Protein AF-A0A8C6G8U9-F1 (afdb_monomer)

Secondary structure (DSSP, 8-state):
--------------------------------EEEEEEEEETTTTEEEEEEEETTT--EEEEEEE--S--TTS-HHHHHHHHHH-TTTHHHHSSS-HHHHHHHHHHHHHHHHT--HHHHHHHHHHHH---TTS-GGGS-HHHHHHHHHHHHHHHHHH---TTSTT--SS------TTS-----GGGG------

Structure (mmCIF, N/CA/C/O backbone):
data_AF-A0A8C6G8U9-F1
#
_entry.id   AF-A0A8C6G8U9-F1
#
loop_
_atom_site.group_PDB
_atom_site.id
_atom_site.type_symbol
_atom_site.label_atom_id
_atom_site.label_alt_id
_atom_site.label_comp_id
_atom_site.label_asym_id
_atom_site.label_entity_id
_atom_site.label_seq_id
_atom_site.pdbx_PDB_ins_code
_atom_site.Cartn_x
_atom_site.Cartn_y
_atom_site.Cartn_z
_atom_site.occupancy
_atom_site.B_iso_or_equiv
_atom_site.auth_seq_id
_atom_site.auth_comp_id
_atom_site.auth_asym_id
_atom_site.auth_atom_id
_atom_site.pdbx_PDB_model_num
ATOM 1 N N . MET A 1 1 ? -10.355 -59.516 65.080 1.00 38.22 1 MET A N 1
ATOM 2 C CA . MET A 1 1 ? -8.953 -59.373 64.657 1.00 38.22 1 MET A CA 1
ATOM 3 C C . MET A 1 1 ? -8.896 -59.672 63.177 1.00 38.22 1 MET A C 1
ATOM 5 O O . MET A 1 1 ? 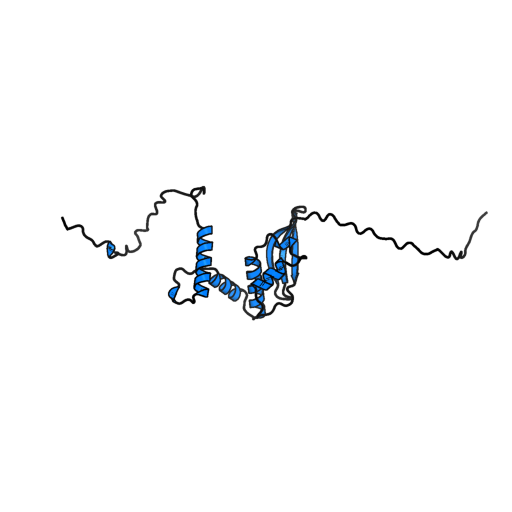-9.203 -60.784 62.788 1.00 38.22 1 MET A O 1
ATOM 9 N N . GLU A 1 2 ? -8.676 -58.599 62.426 1.00 41.03 2 GLU A N 1
ATOM 10 C CA . GLU A 1 2 ? -7.820 -58.470 61.245 1.00 41.03 2 GLU A CA 1
ATOM 11 C C . GLU A 1 2 ? -7.855 -59.460 60.064 1.00 41.03 2 GLU A C 1
ATOM 13 O O . GLU A 1 2 ? -7.909 -60.675 60.199 1.00 41.03 2 GLU A O 1
ATOM 18 N N . THR A 1 3 ? -7.603 -58.832 58.908 1.00 40.06 3 THR A N 1
ATOM 19 C CA . THR A 1 3 ? -6.908 -59.311 57.699 1.00 40.06 3 THR A CA 1
ATOM 20 C C . THR A 1 3 ? 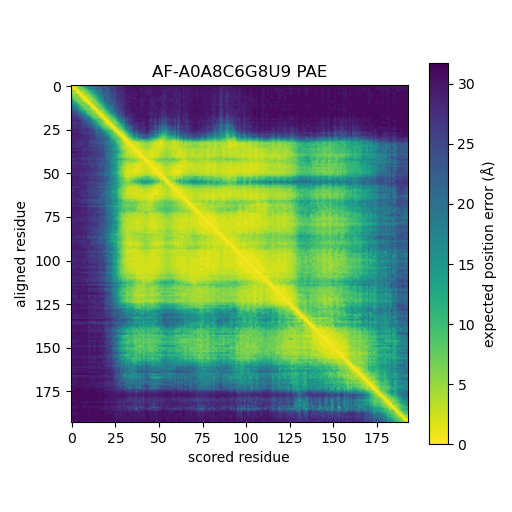-7.744 -59.766 56.490 1.00 40.06 3 THR A C 1
ATOM 22 O O . THR A 1 3 ? -8.294 -60.856 56.405 1.00 40.06 3 THR A O 1
ATOM 25 N N . THR A 1 4 ? -7.776 -58.850 55.515 1.00 43.94 4 THR A N 1
ATOM 26 C CA . THR A 1 4 ? -7.792 -59.029 54.046 1.00 43.94 4 THR A CA 1
ATOM 27 C C . THR A 1 4 ? -6.557 -59.859 53.582 1.00 43.94 4 THR A C 1
ATOM 29 O O . THR A 1 4 ? -5.699 -60.085 54.436 1.00 43.94 4 THR A O 1
ATOM 32 N N . PRO A 1 5 ? -6.354 -60.270 52.292 1.00 51.47 5 PRO A N 1
ATOM 33 C CA . PRO A 1 5 ? -6.846 -59.620 51.064 1.00 51.47 5 PRO A CA 1
ATOM 34 C C . PRO A 1 5 ? -7.115 -60.478 49.790 1.00 51.47 5 PRO A C 1
ATOM 36 O O . PRO A 1 5 ? -6.779 -61.648 49.676 1.00 51.47 5 PRO A O 1
ATOM 39 N N . SER A 1 6 ? -7.668 -59.772 48.789 1.00 39.97 6 SER A N 1
ATOM 40 C CA . SER A 1 6 ? -7.362 -59.825 47.341 1.00 39.97 6 SER A CA 1
ATOM 41 C C . SER A 1 6 ? -7.656 -61.092 46.509 1.00 39.97 6 SER A C 1
ATOM 43 O O . SER A 1 6 ? -6.971 -62.096 46.638 1.00 39.97 6 SER A O 1
ATOM 45 N N . LEU A 1 7 ? -8.541 -60.981 45.503 1.00 42.94 7 LEU A N 1
ATOM 46 C CA . LEU A 1 7 ? -8.183 -60.742 44.085 1.00 42.94 7 LEU A CA 1
ATOM 47 C C . LEU A 1 7 ? -9.384 -60.974 43.133 1.00 42.94 7 LEU A C 1
ATOM 49 O O . LEU A 1 7 ? -10.035 -62.010 43.162 1.00 42.94 7 LEU A O 1
ATOM 53 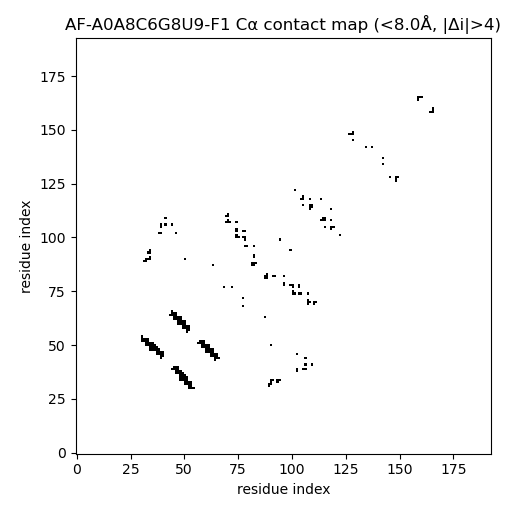N N . LEU A 1 8 ? -9.569 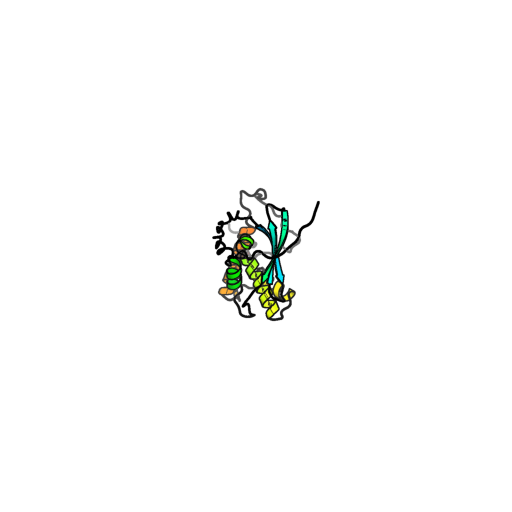-60.011 42.220 1.00 41.34 8 LEU A N 1
ATOM 54 C CA . LEU A 1 8 ? -10.133 -60.135 40.863 1.00 41.34 8 LEU A CA 1
ATOM 55 C C . LEU A 1 8 ? -11.628 -60.471 40.688 1.00 41.34 8 LEU A C 1
ATOM 57 O O . LEU A 1 8 ? -12.007 -61.539 40.214 1.00 41.34 8 LEU A O 1
ATOM 61 N N . PHE A 1 9 ? -12.473 -59.453 40.875 1.00 37.81 9 PHE A N 1
ATOM 62 C CA . PHE A 1 9 ? -13.770 -59.363 40.196 1.00 37.81 9 PHE A CA 1
ATOM 63 C C . PHE A 1 9 ? -13.573 -58.928 38.734 1.00 37.81 9 PHE A C 1
ATOM 65 O O . PHE A 1 9 ? -13.168 -57.800 38.453 1.00 37.81 9 PHE A O 1
ATOM 72 N N . ARG A 1 10 ? -13.888 -59.818 37.786 1.00 42.62 10 ARG A N 1
ATOM 73 C CA . ARG A 1 10 ? -14.118 -59.456 36.381 1.00 42.62 10 ARG A CA 1
ATOM 74 C C . ARG A 1 10 ? -15.499 -58.811 36.257 1.00 42.62 10 ARG A C 1
ATOM 76 O O . ARG A 1 10 ? -16.488 -59.503 36.040 1.00 42.62 10 ARG A O 1
ATOM 83 N N . CYS A 1 11 ? -15.564 -57.490 36.373 1.00 36.91 11 CYS A N 1
ATOM 84 C CA . CYS A 1 11 ? -16.737 -56.727 35.954 1.00 36.91 11 CYS A CA 1
ATOM 85 C C . CYS A 1 11 ? -16.635 -56.445 34.451 1.00 36.91 11 CYS A C 1
ATOM 87 O O . CYS A 1 11 ? -15.872 -55.582 34.021 1.00 36.91 11 CYS A O 1
ATOM 89 N N . ALA A 1 12 ? -17.406 -57.181 33.651 1.00 46.25 12 ALA A N 1
ATOM 90 C CA . ALA A 1 12 ? -17.754 -56.761 32.301 1.00 46.25 12 ALA A CA 1
ATOM 91 C C . ALA A 1 12 ? -18.699 -55.554 32.422 1.00 46.25 12 ALA A C 1
ATOM 93 O O . ALA A 1 12 ? -19.879 -55.704 32.731 1.00 46.25 12 ALA A O 1
ATOM 94 N N . LEU A 1 13 ? -18.147 -54.352 32.260 1.00 44.56 13 LEU A N 1
ATOM 95 C CA . LEU A 1 13 ? -18.921 -53.119 32.174 1.00 44.56 13 LEU A CA 1
ATOM 96 C C . LEU A 1 13 ? -19.583 -53.017 30.790 1.00 44.56 13 LEU A C 1
ATOM 98 O O . LEU A 1 13 ? -18.925 -53.289 29.781 1.00 44.56 13 LEU A O 1
ATOM 102 N N . PRO A 1 14 ? -20.860 -52.611 30.723 1.00 44.62 14 PRO A N 1
ATOM 103 C CA . PRO A 1 14 ? -21.534 -52.334 29.471 1.00 44.62 14 PRO A CA 1
ATOM 104 C C . PRO A 1 14 ? -21.002 -51.046 28.832 1.00 44.62 14 PRO A C 1
ATOM 106 O O . PRO A 1 14 ? -20.629 -50.085 29.503 1.00 44.62 14 PRO A O 1
ATOM 109 N N . VAL A 1 15 ? -20.989 -51.096 27.503 1.00 44.50 15 VAL A N 1
ATOM 110 C CA . VAL A 1 15 ? -20.757 -50.045 26.509 1.00 44.50 15 VAL A CA 1
ATOM 111 C C . VAL A 1 15 ? -21.045 -48.634 27.037 1.00 44.50 15 VAL A C 1
ATOM 113 O O . VAL A 1 15 ? -22.184 -48.253 27.298 1.00 44.50 15 VAL A O 1
ATOM 116 N N . LEU A 1 16 ? -19.962 -47.869 27.171 1.00 42.62 16 LEU A N 1
ATOM 117 C CA . LEU A 1 16 ? -19.944 -46.456 27.523 1.00 42.62 16 LEU A CA 1
ATOM 118 C C . LEU A 1 16 ? -20.623 -45.618 26.434 1.00 42.62 16 LEU A C 1
ATOM 120 O O . LEU A 1 16 ? -20.366 -45.785 25.241 1.00 42.62 16 LEU A O 1
ATOM 124 N N . LEU A 1 17 ? -21.452 -44.690 26.909 1.00 41.22 17 LEU A N 1
ATOM 125 C CA . LEU A 1 17 ? -22.050 -43.577 26.190 1.00 41.22 17 LEU A CA 1
ATOM 126 C C . LEU A 1 17 ? -21.087 -42.975 25.155 1.00 41.22 17 LEU A C 1
ATOM 128 O O . LEU A 1 17 ? -20.051 -42.412 25.511 1.00 41.22 17 LEU A O 1
ATOM 132 N N . GLN A 1 18 ? -21.491 -42.971 23.884 1.00 44.03 18 GLN A N 1
ATOM 133 C CA . GLN A 1 18 ? -21.034 -41.938 22.961 1.00 44.03 18 GLN A CA 1
ATOM 134 C C . GLN A 1 18 ? -21.694 -40.627 23.387 1.00 44.03 18 GLN A C 1
ATOM 136 O O . GLN A 1 18 ? -22.834 -40.328 23.035 1.00 44.03 18 GLN A O 1
ATOM 141 N N . GLY A 1 19 ? -20.969 -39.878 24.217 1.00 42.16 19 GLY A N 1
ATOM 142 C CA . GLY A 1 19 ? -21.279 -38.498 24.536 1.00 42.16 19 GLY A CA 1
ATOM 143 C C . GLY A 1 19 ? -21.313 -37.678 23.253 1.00 42.16 19 GLY A C 1
ATOM 144 O O . GLY A 1 19 ? -20.278 -37.390 22.655 1.00 42.16 19 GLY A O 1
ATOM 145 N N . PHE A 1 20 ? -22.518 -37.291 22.847 1.00 43.75 20 PHE A N 1
ATOM 146 C CA . PHE A 1 20 ? -22.733 -36.114 22.023 1.00 43.75 20 PHE A CA 1
ATOM 147 C C . PHE A 1 20 ? -22.175 -34.922 22.813 1.00 43.75 20 PHE A C 1
ATOM 149 O O . PHE A 1 20 ? -22.807 -34.437 23.750 1.00 43.75 20 PHE A O 1
ATOM 156 N N . LEU A 1 21 ? -20.952 -34.497 22.492 1.00 36.72 21 LEU A N 1
ATOM 157 C CA . LEU A 1 21 ? -20.433 -33.215 22.953 1.00 36.72 21 LEU A CA 1
ATOM 158 C C . LEU A 1 21 ? -21.310 -32.127 22.317 1.00 36.72 21 LEU A C 1
ATOM 160 O O . LEU A 1 21 ? -21.368 -32.060 21.085 1.00 36.72 21 LEU A O 1
ATOM 164 N N . PRO A 1 22 ? -22.013 -31.294 23.102 1.00 42.62 22 PRO A N 1
ATOM 165 C CA . PRO A 1 22 ? -22.731 -30.165 22.541 1.00 42.62 22 PRO A CA 1
ATOM 166 C C . PRO A 1 22 ? -21.708 -29.221 21.905 1.00 42.62 22 PRO A C 1
ATOM 168 O O . PRO A 1 22 ? -20.838 -28.667 22.577 1.00 42.62 22 PRO A O 1
ATOM 171 N N . VAL A 1 23 ? -21.805 -29.069 20.585 1.00 47.38 23 VAL A N 1
ATOM 172 C CA . VAL A 1 23 ? -21.146 -28.002 19.835 1.00 47.38 23 VAL A CA 1
ATOM 173 C C . VAL A 1 23 ? -21.793 -26.705 20.301 1.00 47.38 23 VAL A C 1
ATOM 175 O O . VAL A 1 23 ? -22.845 -26.313 19.803 1.00 47.38 23 VAL A O 1
ATOM 178 N N . TYR A 1 24 ? -21.211 -26.075 21.317 1.00 53.44 24 TYR A N 1
ATOM 179 C CA . TYR A 1 24 ? -21.575 -24.717 21.684 1.00 53.44 24 TYR A CA 1
ATOM 180 C C . TYR A 1 24 ? -21.190 -23.811 20.508 1.00 53.44 24 TYR A C 1
ATOM 182 O O . TYR A 1 24 ? -20.012 -23.772 20.143 1.00 53.44 24 TYR A O 1
ATOM 190 N N . PRO A 1 25 ? -22.139 -23.097 19.879 1.00 48.28 25 PRO A N 1
ATOM 191 C CA . PRO A 1 25 ? -21.780 -22.000 19.007 1.00 48.28 25 PRO A CA 1
ATOM 192 C C . PRO A 1 25 ? -21.217 -20.927 19.932 1.00 48.28 25 PRO A C 1
ATOM 194 O O . PRO A 1 25 ? -21.959 -20.259 20.650 1.00 48.28 25 PRO A O 1
ATOM 197 N N . GLU A 1 26 ? -19.890 -20.838 19.993 1.00 50.06 26 GLU A N 1
ATOM 198 C CA . GLU A 1 26 ? -19.216 -19.769 20.710 1.00 50.06 26 GLU A CA 1
ATOM 199 C C . GLU A 1 26 ? -19.820 -18.448 20.234 1.00 50.06 26 GLU A C 1
ATOM 201 O O . GLU A 1 26 ? -19.748 -18.099 19.051 1.00 50.06 26 GLU A O 1
ATOM 206 N N . LEU A 1 27 ? -20.459 -17.728 21.158 1.00 45.41 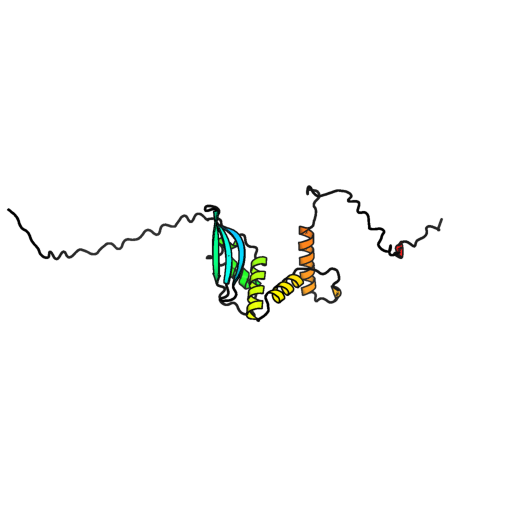27 LEU A N 1
ATOM 207 C CA . LEU A 1 27 ? -20.741 -16.311 21.008 1.00 45.41 27 LEU A CA 1
ATOM 208 C C . LEU A 1 27 ? -19.379 -15.625 20.935 1.00 45.41 27 LEU A C 1
ATOM 210 O O . LEU A 1 27 ? -18.827 -15.168 21.931 1.00 45.41 27 LEU A O 1
ATOM 214 N N . HIS A 1 28 ? -18.800 -15.651 19.739 1.00 53.28 28 HIS A N 1
ATOM 215 C CA . HIS A 1 28 ? -17.547 -15.012 19.417 1.00 53.28 28 HIS A CA 1
ATOM 216 C C . HIS A 1 28 ? -17.840 -13.519 19.400 1.00 53.28 28 HIS A C 1
ATOM 218 O O . HIS A 1 28 ? -18.146 -12.929 18.361 1.00 53.28 28 HIS A O 1
ATOM 224 N N . GLU A 1 29 ? -17.783 -12.913 20.581 1.00 55.84 29 GLU A N 1
ATOM 225 C CA . GLU A 1 29 ? -17.642 -11.478 20.733 1.00 55.84 29 GLU A CA 1
ATOM 226 C C . GLU A 1 29 ? -16.570 -11.050 19.726 1.00 55.84 29 GLU A C 1
ATOM 228 O O . GLU A 1 29 ? -15.452 -11.581 19.707 1.00 55.84 29 GLU A O 1
ATOM 233 N N . LYS A 1 30 ? -16.949 -10.213 18.755 1.00 60.62 30 LYS A N 1
ATOM 234 C CA . LYS A 1 30 ? -16.014 -9.727 17.741 1.00 60.62 30 LYS A CA 1
ATOM 235 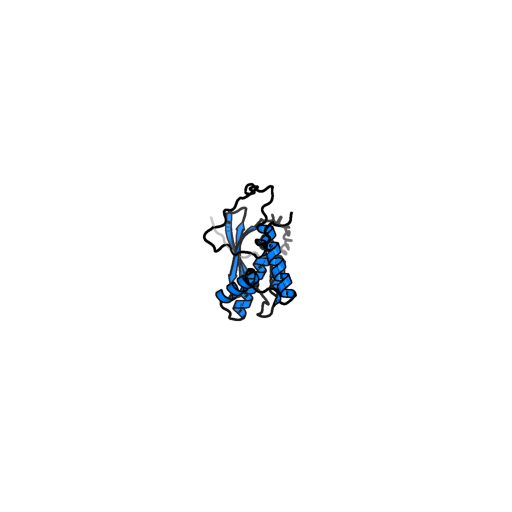C C . LYS A 1 30 ? -15.030 -8.815 18.458 1.00 60.62 30 LYS A C 1
ATOM 237 O O . LYS A 1 30 ? -15.243 -7.610 18.529 1.00 60.62 30 LYS A O 1
ATOM 242 N N . MET A 1 31 ? -13.970 -9.401 19.012 1.00 69.19 31 MET A N 1
ATOM 243 C CA . MET A 1 31 ? -12.855 -8.645 19.555 1.00 69.19 31 MET A CA 1
ATOM 244 C C . MET A 1 31 ? -12.325 -7.748 18.448 1.00 69.19 31 MET A C 1
ATOM 246 O O . MET A 1 31 ? -11.934 -8.213 17.373 1.00 69.19 31 MET A O 1
ATOM 250 N N . LYS A 1 32 ? -12.384 -6.449 18.707 1.00 82.88 32 LYS A N 1
ATOM 251 C CA . LYS A 1 32 ? -11.970 -5.427 17.767 1.00 82.88 32 LYS A CA 1
ATOM 252 C C . LYS A 1 32 ? -10.466 -5.231 17.914 1.00 82.88 32 LYS A C 1
ATOM 254 O O . LYS A 1 32 ? -9.952 -4.965 18.998 1.00 82.88 32 LYS A O 1
ATOM 259 N N . TYR A 1 33 ? -9.755 -5.427 16.811 1.00 88.25 33 TYR A N 1
ATOM 260 C CA . TYR A 1 33 ? -8.300 -5.337 16.764 1.00 88.25 33 TYR A CA 1
ATOM 261 C C . TYR A 1 33 ? -7.887 -4.030 16.105 1.00 88.25 33 TYR A C 1
ATOM 263 O O . TYR A 1 33 ? -8.345 -3.732 15.004 1.00 88.25 33 TYR A O 1
ATOM 271 N N . ILE A 1 34 ? -6.995 -3.281 16.751 1.00 90.69 34 ILE A N 1
ATOM 272 C CA . ILE A 1 34 ? -6.436 -2.043 16.206 1.00 90.69 34 ILE A CA 1
ATOM 273 C C . ILE A 1 34 ? -5.076 -2.342 15.585 1.00 90.69 34 ILE A C 1
ATOM 275 O O . ILE A 1 34 ? -4.143 -2.762 16.272 1.00 90.69 34 ILE A O 1
ATOM 279 N N . ALA A 1 35 ? -4.946 -2.119 14.279 1.00 91.88 35 ALA A N 1
ATOM 280 C CA . ALA A 1 35 ? -3.681 -2.294 13.574 1.00 91.88 35 ALA A CA 1
ATOM 281 C C . ALA A 1 35 ? -2.738 -1.119 13.882 1.00 91.88 35 ALA A C 1
ATOM 283 O O . ALA A 1 35 ? -3.082 0.034 13.639 1.00 91.88 35 ALA A O 1
ATOM 284 N N . LYS A 1 36 ? -1.534 -1.399 14.399 1.00 92.25 36 LYS A N 1
ATOM 285 C CA . LYS A 1 36 ? -0.530 -0.364 14.711 1.00 92.25 36 LYS A CA 1
ATOM 286 C C . LYS A 1 36 ? 0.541 -0.272 13.637 1.00 92.25 36 LYS A C 1
ATOM 288 O O . LYS A 1 36 ? 0.833 0.809 13.140 1.00 92.25 36 LYS A O 1
ATOM 293 N N . LYS A 1 37 ? 1.168 -1.404 13.306 1.00 93.25 37 LYS A N 1
ATOM 294 C CA . LYS A 1 37 ? 2.280 -1.457 12.346 1.00 93.25 37 LYS A CA 1
ATOM 295 C C . LYS A 1 37 ? 2.123 -2.652 11.421 1.00 93.25 37 LYS A C 1
ATOM 297 O O . LYS A 1 37 ? 1.743 -3.733 11.862 1.00 93.25 37 LYS A O 1
ATOM 302 N N . CYS A 1 38 ? 2.479 -2.459 10.157 1.00 93.75 38 CYS A N 1
ATOM 303 C CA . CYS A 1 38 ? 2.549 -3.518 9.158 1.00 93.75 38 CYS A CA 1
ATOM 304 C C . CYS A 1 38 ? 3.966 -3.591 8.592 1.00 93.75 38 CYS A C 1
ATOM 306 O O . CYS A 1 38 ? 4.625 -2.565 8.431 1.00 93.75 38 CYS A O 1
ATOM 308 N N . GLY A 1 39 ? 4.422 -4.794 8.268 1.00 93.81 39 GLY A N 1
ATOM 309 C CA . GLY A 1 39 ? 5.727 -5.023 7.665 1.00 93.81 39 GLY A CA 1
ATOM 310 C C . GLY A 1 39 ? 5.779 -6.338 6.905 1.00 93.81 39 GLY A C 1
ATOM 311 O O . GLY A 1 39 ? 4.794 -7.075 6.831 1.00 93.81 39 GLY A O 1
ATOM 312 N N . VAL A 1 40 ? 6.945 -6.640 6.346 1.00 94.19 40 VAL A N 1
ATOM 313 C CA . VAL A 1 40 ? 7.200 -7.869 5.590 1.00 94.19 40 VAL A CA 1
ATOM 314 C C . VAL A 1 40 ? 8.465 -8.550 6.074 1.00 94.19 40 VAL A C 1
ATOM 316 O O . VAL A 1 40 ? 9.430 -7.906 6.478 1.00 94.19 40 VAL A O 1
ATOM 319 N N . ARG A 1 41 ? 8.447 -9.876 6.020 1.00 92.81 41 ARG A N 1
ATOM 320 C CA . ARG A 1 41 ? 9.604 -10.748 6.170 1.00 92.81 41 ARG A CA 1
ATOM 321 C C . ARG A 1 41 ? 9.862 -11.416 4.832 1.00 92.81 41 ARG A C 1
ATOM 323 O O . ARG A 1 41 ? 8.930 -11.957 4.247 1.00 92.81 41 ARG A O 1
ATOM 330 N N . PHE A 1 42 ? 11.112 -11.412 4.383 1.00 90.00 42 PHE A N 1
ATOM 331 C CA . PHE A 1 42 ? 11.482 -11.956 3.076 1.00 90.00 42 PHE A CA 1
ATOM 332 C C . PHE A 1 42 ? 11.699 -13.474 3.094 1.00 90.00 42 PHE A C 1
ATOM 334 O O . PHE A 1 42 ? 11.357 -14.150 2.129 1.00 90.00 42 PHE A O 1
ATOM 341 N N . GLN A 1 43 ? 12.198 -14.036 4.203 1.00 88.44 43 GLN A N 1
ATOM 342 C CA . GLN A 1 43 ? 12.586 -15.447 4.256 1.00 88.44 43 GLN A CA 1
ATOM 343 C C . GLN A 1 43 ? 12.077 -16.166 5.519 1.00 88.44 43 GLN A C 1
ATOM 345 O O . GLN A 1 43 ? 12.508 -15.859 6.632 1.00 88.44 43 GLN A O 1
ATOM 350 N N . PRO A 1 44 ? 11.153 -17.140 5.378 1.00 89.25 44 PRO A N 1
ATOM 351 C CA . PRO A 1 44 ? 10.169 -17.274 4.295 1.00 89.25 44 PRO A CA 1
ATOM 352 C C . PRO A 1 44 ? 9.248 -16.041 4.173 1.00 89.25 44 PRO A C 1
ATOM 354 O O . PRO A 1 44 ? 9.054 -15.343 5.179 1.00 89.25 44 PRO A O 1
ATOM 357 N N . PRO A 1 45 ? 8.664 -15.802 2.980 1.00 91.88 45 PRO A N 1
ATOM 358 C CA . PRO A 1 45 ? 7.855 -14.624 2.684 1.00 91.88 45 PRO A CA 1
ATOM 359 C C . PRO A 1 45 ? 6.597 -14.576 3.556 1.00 91.88 45 PRO A C 1
ATOM 361 O O . PRO A 1 45 ? 5.752 -15.476 3.529 1.00 91.88 45 PRO A O 1
ATOM 364 N N . ALA A 1 46 ? 6.469 -13.520 4.355 1.00 94.12 46 ALA A N 1
ATOM 365 C CA . ALA A 1 46 ? 5.334 -13.325 5.246 1.00 94.12 46 ALA A CA 1
ATOM 366 C C . ALA A 1 46 ? 5.044 -11.841 5.481 1.00 94.12 46 ALA A C 1
ATOM 368 O O . ALA A 1 46 ? 5.958 -11.028 5.585 1.00 94.12 46 ALA A O 1
ATOM 369 N N . VAL A 1 47 ? 3.768 -11.499 5.636 1.00 94.62 47 VAL A N 1
ATOM 370 C CA . VAL A 1 47 ? 3.327 -10.180 6.096 1.00 94.62 47 VAL A CA 1
ATOM 371 C C . VAL A 1 47 ? 3.195 -10.219 7.614 1.00 94.62 47 VAL A C 1
ATOM 373 O O . VAL A 1 47 ? 2.558 -11.109 8.177 1.00 94.62 47 VAL A O 1
ATOM 376 N N . ILE A 1 48 ? 3.815 -9.260 8.289 1.00 94.94 48 ILE A N 1
ATOM 377 C CA . ILE A 1 48 ? 3.777 -9.116 9.740 1.00 94.94 48 ILE A CA 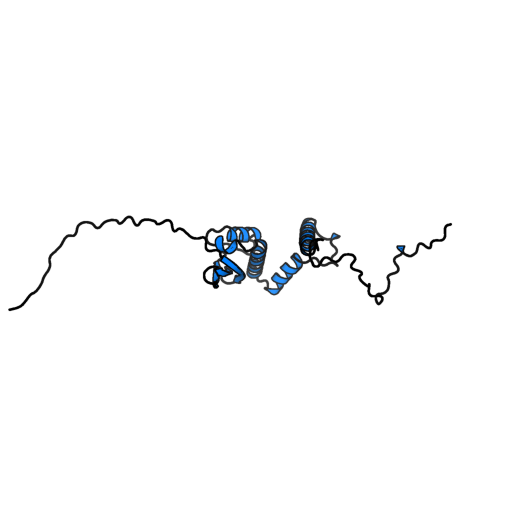1
ATOM 378 C C . ILE A 1 48 ? 2.823 -7.976 10.086 1.00 94.94 48 ILE A C 1
ATOM 380 O O . ILE A 1 48 ? 2.956 -6.871 9.564 1.00 94.94 48 ILE A O 1
ATOM 384 N N . LEU A 1 49 ? 1.889 -8.240 10.995 1.00 94.81 49 LEU A N 1
ATOM 385 C CA . LEU A 1 49 ? 0.979 -7.247 11.551 1.00 94.81 49 LEU A CA 1
ATOM 386 C C . LEU A 1 49 ? 1.176 -7.169 13.063 1.00 94.81 49 LEU A C 1
ATOM 388 O O . LEU A 1 49 ? 1.031 -8.171 13.762 1.00 94.81 49 LEU A O 1
ATOM 392 N N . ILE A 1 50 ? 1.483 -5.978 13.562 1.00 95.06 50 ILE A N 1
ATOM 393 C CA . ILE A 1 50 ? 1.480 -5.664 14.989 1.00 95.06 50 ILE A CA 1
ATOM 394 C C . ILE A 1 50 ? 0.159 -4.965 15.283 1.00 95.06 50 ILE A C 1
ATOM 396 O O . ILE A 1 50 ? -0.136 -3.915 14.703 1.00 95.06 50 ILE A O 1
ATOM 400 N N . TYR A 1 51 ? -0.630 -5.563 16.165 1.00 93.12 51 TYR A N 1
ATOM 401 C CA . TYR A 1 51 ? -1.963 -5.099 16.518 1.00 93.12 51 TYR A CA 1
ATOM 402 C C . TYR A 1 51 ? -2.134 -5.048 18.033 1.00 93.12 51 TYR A C 1
ATOM 404 O O . TYR A 1 51 ? -1.444 -5.741 18.779 1.00 93.12 51 TYR A O 1
ATOM 412 N N . GLU A 1 52 ? -3.069 -4.228 18.478 1.00 92.88 52 GLU A N 1
ATOM 413 C CA . GLU A 1 52 ? -3.470 -4.105 19.872 1.00 92.88 52 GLU A CA 1
ATOM 414 C C . GLU A 1 52 ? -4.916 -4.580 20.013 1.00 92.88 52 GLU A C 1
ATOM 416 O O . GLU A 1 52 ? -5.749 -4.326 19.139 1.00 92.88 52 GLU A O 1
ATOM 421 N N . ASN A 1 53 ? -5.200 -5.324 21.082 1.00 89.19 53 ASN A N 1
ATOM 422 C CA . ASN A 1 53 ? -6.564 -5.727 21.411 1.00 89.19 53 ASN A CA 1
ATOM 423 C C . ASN A 1 53 ? -7.195 -4.659 22.310 1.00 89.19 53 ASN A C 1
ATOM 425 O O . ASN A 1 53 ? -6.580 -4.291 23.312 1.00 89.19 53 ASN A O 1
ATOM 429 N N . GLU A 1 54 ? -8.401 -4.195 21.979 1.00 82.88 54 GLU A N 1
ATOM 430 C CA . GLU A 1 54 ? -9.076 -3.122 22.729 1.00 82.88 54 GLU A CA 1
ATOM 431 C C . GLU A 1 54 ? -9.315 -3.487 24.203 1.00 82.88 54 GLU A C 1
ATOM 433 O O . GLU A 1 54 ? -9.302 -2.617 25.065 1.00 82.88 54 GLU A O 1
ATOM 438 N N . THR A 1 55 ? -9.480 -4.775 24.508 1.00 81.94 55 THR A N 1
ATOM 439 C CA . THR A 1 55 ? -9.787 -5.259 25.861 1.00 81.94 55 THR A CA 1
ATOM 440 C C . THR A 1 55 ? -8.557 -5.469 26.741 1.00 81.94 55 THR A C 1
ATOM 442 O O . THR A 1 55 ? -8.621 -5.285 27.952 1.00 81.94 55 THR A O 1
ATOM 445 N N . GLU A 1 56 ? -7.429 -5.875 26.154 1.00 80.06 56 GLU A N 1
ATOM 446 C CA . GLU A 1 56 ? -6.229 -6.259 26.909 1.00 80.06 56 GLU A CA 1
ATOM 447 C C . GLU A 1 56 ? -5.155 -5.164 26.936 1.00 80.06 56 GLU A C 1
ATOM 449 O O . GLU A 1 56 ? -4.235 -5.256 27.748 1.00 80.06 56 GLU A O 1
ATOM 454 N N . GLY A 1 57 ? -5.200 -4.188 26.017 1.00 82.00 57 GLY A N 1
ATOM 455 C CA . GLY A 1 57 ? -4.171 -3.142 25.870 1.00 82.00 57 GLY A CA 1
ATOM 456 C C . GLY A 1 57 ? -2.767 -3.676 25.547 1.00 82.00 57 GLY A C 1
ATOM 457 O O . GLY A 1 57 ? -1.766 -2.969 25.644 1.00 82.00 57 GLY A O 1
ATOM 458 N N . LYS A 1 58 ? -2.649 -4.966 25.207 1.00 87.44 58 LYS A N 1
ATOM 459 C CA . LYS A 1 58 ? -1.374 -5.622 24.907 1.00 87.44 58 LYS A CA 1
ATOM 460 C C . LYS A 1 58 ? -1.148 -5.655 23.404 1.00 87.44 58 LYS A C 1
ATOM 462 O O . LYS A 1 58 ? -1.998 -6.118 22.639 1.00 87.44 58 LYS A O 1
ATOM 467 N N . SER A 1 59 ? 0.041 -5.224 22.993 1.00 90.88 59 SER A N 1
ATOM 468 C CA . SER A 1 59 ? 0.503 -5.368 21.614 1.00 90.88 59 SER A CA 1
ATOM 469 C C . SER A 1 59 ? 0.857 -6.826 21.327 1.00 90.88 59 SER A C 1
ATOM 471 O O . SER A 1 59 ? 1.628 -7.451 22.055 1.00 90.88 59 SER A O 1
ATOM 473 N N . ARG A 1 60 ? 0.302 -7.368 20.247 1.00 91.50 60 ARG A N 1
ATOM 474 C CA . ARG A 1 60 ? 0.546 -8.726 19.759 1.00 91.50 60 ARG A CA 1
ATOM 475 C C . ARG A 1 60 ? 1.026 -8.671 18.313 1.00 91.50 60 ARG A C 1
ATOM 477 O O . ARG A 1 60 ? 0.707 -7.749 17.563 1.00 91.50 60 ARG A O 1
ATOM 484 N N . GLN A 1 61 ? 1.788 -9.682 17.913 1.00 93.31 61 GLN A N 1
ATOM 485 C CA . GLN A 1 61 ? 2.293 -9.820 16.551 1.00 93.31 61 GLN A CA 1
ATOM 486 C C . GLN A 1 61 ? 1.636 -11.022 15.875 1.00 93.31 61 GLN A C 1
ATOM 488 O O . GLN A 1 61 ? 1.634 -12.127 16.416 1.00 93.31 61 GLN A O 1
ATOM 493 N 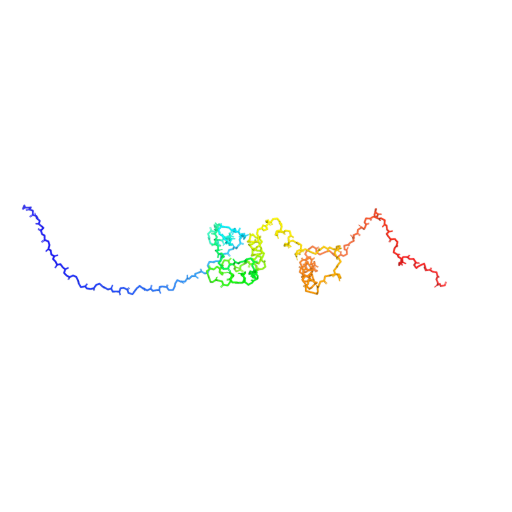N . ARG A 1 62 ? 1.123 -10.822 14.660 1.00 92.31 62 ARG A N 1
ATOM 494 C CA . ARG A 1 62 ? 0.633 -11.886 13.781 1.00 92.31 62 ARG A CA 1
ATOM 495 C C . ARG A 1 62 ? 1.529 -11.992 12.557 1.00 92.31 62 ARG A C 1
ATOM 497 O O . ARG A 1 62 ? 1.783 -11.000 11.879 1.00 92.31 62 ARG A O 1
ATOM 504 N N . ILE A 1 63 ? 1.979 -13.206 12.263 1.00 93.94 63 ILE A N 1
ATOM 505 C CA . ILE A 1 63 ? 2.763 -13.517 11.066 1.00 93.94 63 ILE A CA 1
ATOM 506 C C . ILE A 1 63 ? 1.839 -14.231 10.081 1.00 93.94 63 ILE A C 1
ATOM 508 O O . ILE A 1 63 ? 1.257 -15.267 10.402 1.00 93.94 63 ILE A O 1
ATOM 512 N N . MET A 1 64 ? 1.678 -13.659 8.894 1.00 94.44 64 MET A N 1
ATOM 513 C CA . MET A 1 64 ? 0.783 -14.142 7.847 1.00 94.44 64 MET A CA 1
ATOM 514 C C . MET A 1 64 ? 1.631 -14.628 6.673 1.00 94.44 64 MET A C 1
ATOM 516 O O . MET A 1 64 ? 2.188 -13.805 5.947 1.00 94.44 64 MET A O 1
ATOM 520 N N . PRO A 1 65 ? 1.799 -15.948 6.499 1.00 93.19 65 PRO A N 1
ATOM 521 C CA . PRO A 1 65 ? 2.642 -16.475 5.439 1.00 93.19 65 PRO A CA 1
ATOM 522 C C . PRO A 1 65 ? 2.009 -16.202 4.076 1.00 93.19 65 PRO A C 1
ATOM 524 O O . PRO A 1 65 ? 0.822 -16.462 3.871 1.00 93.19 65 PRO A O 1
ATOM 527 N N . VAL A 1 66 ? 2.818 -15.726 3.136 1.00 91.31 66 VAL A N 1
ATOM 528 C CA . VAL A 1 66 ? 2.393 -15.516 1.755 1.00 91.31 66 VAL A CA 1
ATOM 529 C C . VAL A 1 66 ? 2.731 -16.777 0.966 1.00 91.31 66 VAL A C 1
ATOM 531 O O . VAL A 1 66 ? 3.897 -17.127 0.800 1.00 91.31 66 VAL A O 1
ATOM 534 N N . ARG A 1 67 ? 1.702 -17.493 0.506 1.00 86.31 67 ARG A N 1
ATOM 535 C CA . ARG A 1 67 ? 1.846 -18.703 -0.316 1.00 86.31 67 ARG A CA 1
ATOM 536 C C . ARG A 1 67 ? 1.582 -18.366 -1.779 1.00 86.31 67 ARG A C 1
ATOM 538 O O . ARG A 1 67 ? 0.804 -17.462 -2.060 1.00 86.31 67 ARG A O 1
ATOM 545 N N . ASN A 1 68 ? 2.191 -19.125 -2.689 1.00 87.00 68 ASN A N 1
ATOM 546 C CA . ASN A 1 68 ? 1.983 -19.014 -4.139 1.00 87.00 68 ASN A CA 1
ATOM 547 C C . ASN A 1 68 ? 2.291 -17.622 -4.723 1.00 87.00 68 ASN A C 1
ATOM 549 O O . ASN A 1 68 ? 1.691 -17.222 -5.716 1.00 87.00 68 ASN A O 1
ATOM 553 N N . PHE A 1 69 ? 3.224 -16.888 -4.117 1.00 89.75 69 PHE A N 1
ATOM 554 C CA . PHE A 1 69 ? 3.662 -15.587 -4.615 1.00 89.75 69 PHE A CA 1
ATOM 555 C C . PHE A 1 69 ? 4.995 -15.733 -5.343 1.00 89.75 69 PHE A C 1
ATOM 557 O O . PHE A 1 69 ? 5.916 -16.384 -4.850 1.00 89.75 69 PHE A O 1
ATOM 564 N N . SER A 1 70 ? 5.072 -15.155 -6.536 1.00 90.25 70 SER A N 1
ATOM 565 C CA . SER A 1 70 ? 6.215 -15.262 -7.440 1.00 90.25 70 SER A CA 1
ATOM 566 C C . SER A 1 70 ? 6.644 -13.871 -7.904 1.00 90.25 70 SER A C 1
ATOM 568 O O . SER A 1 70 ? 5.940 -12.883 -7.722 1.00 90.25 70 SER A O 1
ATOM 570 N N . LYS A 1 71 ? 7.793 -13.770 -8.571 1.00 90.00 71 LYS A N 1
ATOM 571 C CA . LYS A 1 71 ? 8.308 -12.502 -9.118 1.00 90.00 71 LYS A CA 1
ATOM 572 C C . LYS A 1 71 ? 7.427 -11.871 -10.210 1.00 90.00 71 LYS A C 1
ATOM 574 O O . LYS A 1 71 ? 7.637 -10.709 -10.568 1.00 90.00 71 LYS A O 1
ATOM 579 N N . PHE A 1 72 ? 6.466 -12.633 -10.735 1.00 88.50 72 PHE A N 1
ATOM 580 C CA . PHE A 1 72 ? 5.541 -12.236 -11.801 1.00 88.50 72 PHE A CA 1
ATOM 581 C C . PHE A 1 72 ? 4.082 -12.115 -11.347 1.00 88.50 72 PHE A C 1
ATOM 583 O O . PHE A 1 72 ? 3.232 -11.800 -12.169 1.00 88.50 72 PHE A O 1
ATOM 590 N N . SER A 1 73 ? 3.767 -12.410 -10.083 1.00 90.31 73 SER A N 1
ATOM 591 C CA . SER A 1 73 ? 2.382 -12.325 -9.613 1.00 90.31 73 SER A CA 1
ATOM 592 C C . SER A 1 73 ? 1.943 -10.881 -9.389 1.00 90.31 73 SER A C 1
ATOM 594 O O . SER A 1 73 ? 2.737 -10.043 -8.959 1.00 90.31 73 SER A O 1
ATOM 596 N N . ASP A 1 74 ? 0.655 -10.625 -9.614 1.00 93.12 74 ASP A N 1
ATOM 597 C CA . ASP A 1 74 ? 0.041 -9.313 -9.416 1.00 93.12 74 ASP A CA 1
ATOM 598 C C . ASP A 1 74 ? -0.054 -8.952 -7.928 1.00 93.12 74 ASP A C 1
ATOM 600 O O . ASP A 1 74 ? -0.665 -9.670 -7.127 1.00 93.12 74 ASP A O 1
ATOM 604 N N . CYS A 1 75 ? 0.528 -7.809 -7.555 1.00 92.44 75 CYS A N 1
ATOM 605 C CA . CYS A 1 75 ? 0.549 -7.332 -6.170 1.00 92.44 75 CYS A CA 1
ATOM 606 C C . CYS A 1 75 ? -0.852 -6.965 -5.652 1.00 92.44 75 CYS A C 1
ATOM 608 O O . CYS A 1 75 ? -1.162 -7.238 -4.493 1.00 92.44 75 CYS A O 1
ATOM 610 N N . THR A 1 76 ? -1.701 -6.395 -6.514 1.00 93.38 76 THR A N 1
ATOM 611 C CA . THR A 1 76 ? -3.080 -5.978 -6.199 1.00 93.38 76 THR A CA 1
ATOM 612 C C . THR A 1 76 ? -3.942 -7.181 -5.817 1.00 93.38 76 THR A C 1
ATOM 614 O O . THR A 1 76 ? -4.467 -7.273 -4.706 1.00 93.38 76 THR A O 1
ATOM 617 N N . ARG A 1 77 ? -3.968 -8.195 -6.687 1.00 93.69 77 ARG A N 1
ATOM 618 C CA . ARG A 1 77 ? -4.704 -9.444 -6.469 1.00 93.69 77 ARG A CA 1
ATOM 619 C C . ARG A 1 77 ? -4.204 -10.201 -5.238 1.00 93.69 77 ARG A C 1
ATOM 621 O O . ARG A 1 77 ? -5.007 -10.754 -4.487 1.00 93.69 77 ARG A O 1
ATOM 628 N N . ALA A 1 78 ? -2.891 -10.230 -5.009 1.00 93.62 78 ALA A N 1
ATOM 629 C CA . ALA A 1 78 ? -2.320 -10.861 -3.820 1.00 93.62 78 ALA A CA 1
ATOM 630 C C . ALA A 1 78 ? -2.750 -10.144 -2.522 1.00 93.62 78 ALA A C 1
ATOM 632 O O . ALA A 1 78 ? -3.081 -10.804 -1.531 1.00 93.62 78 ALA A O 1
ATOM 633 N N . ALA A 1 79 ? -2.814 -8.808 -2.535 1.00 94.12 79 ALA A N 1
ATOM 634 C CA . ALA A 1 79 ? -3.295 -8.008 -1.410 1.00 94.12 79 ALA A CA 1
ATOM 635 C C . ALA A 1 79 ? -4.778 -8.259 -1.103 1.00 94.12 79 ALA A C 1
ATOM 637 O O . ALA A 1 79 ? -5.140 -8.483 0.056 1.00 94.12 79 ALA A O 1
ATOM 638 N N . GLU A 1 80 ? -5.624 -8.298 -2.133 1.00 93.94 80 GLU A N 1
ATOM 639 C CA . GLU A 1 80 ? -7.046 -8.631 -2.005 1.00 93.94 80 GLU A CA 1
ATOM 640 C C . GLU A 1 80 ? -7.258 -10.027 -1.418 1.00 93.94 80 GLU A C 1
ATOM 642 O O . GLU A 1 80 ? -8.045 -10.206 -0.486 1.00 93.94 80 GLU A O 1
ATOM 647 N N . GLN A 1 81 ? -6.522 -11.023 -1.916 1.00 92.94 81 GLN A N 1
ATOM 648 C CA . GLN A 1 81 ? -6.597 -12.394 -1.413 1.00 92.94 81 GLN A CA 1
ATOM 649 C C . GLN A 1 81 ? -6.218 -12.485 0.067 1.00 92.94 81 GLN A C 1
ATOM 651 O O . GLN A 1 81 ? -6.884 -13.187 0.833 1.00 92.94 81 GLN A O 1
ATOM 656 N N . LEU A 1 82 ? -5.179 -11.758 0.492 1.00 92.50 82 LEU A N 1
ATOM 657 C CA . LEU A 1 82 ? -4.769 -11.722 1.894 1.00 92.50 82 LEU A CA 1
ATOM 658 C C . LEU A 1 82 ? -5.845 -11.077 2.779 1.00 92.50 82 LEU A C 1
ATOM 660 O O . LEU A 1 82 ? -6.149 -11.607 3.850 1.00 92.50 82 LEU A O 1
ATOM 664 N N . LYS A 1 83 ? -6.448 -9.971 2.323 1.00 92.25 83 LYS A N 1
ATOM 665 C CA . LYS A 1 83 ? -7.488 -9.242 3.064 1.00 92.25 83 LYS A CA 1
ATOM 666 C C . LYS A 1 83 ? -8.804 -10.023 3.162 1.00 92.25 83 LYS A C 1
ATOM 668 O O . LYS A 1 83 ? -9.464 -9.987 4.199 1.00 92.25 83 LYS A O 1
ATOM 673 N N . ASN A 1 84 ? -9.154 -10.777 2.121 1.00 91.88 84 ASN A N 1
ATOM 674 C CA . ASN A 1 84 ? -10.389 -11.560 2.061 1.00 91.88 84 ASN A CA 1
ATOM 675 C C . ASN A 1 84 ? -10.303 -12.914 2.783 1.00 91.88 84 ASN A C 1
ATOM 677 O O . ASN A 1 84 ? -11.330 -13.555 3.007 1.00 91.88 84 ASN A O 1
ATOM 681 N N . ASN A 1 85 ? -9.107 -13.358 3.182 1.00 91.62 85 ASN A N 1
ATOM 682 C CA . ASN A 1 85 ? -8.940 -14.621 3.890 1.00 91.62 85 ASN A CA 1
ATOM 683 C C . ASN A 1 85 ? -9.642 -14.576 5.267 1.00 91.62 85 ASN A C 1
ATOM 685 O O . ASN A 1 85 ? -9.271 -13.747 6.107 1.00 91.62 85 ASN A O 1
ATOM 689 N N . PRO A 1 86 ? -10.590 -15.491 5.565 1.00 89.62 86 PRO A N 1
ATOM 690 C CA . PRO A 1 86 ? -11.371 -15.466 6.805 1.00 89.62 86 PRO A CA 1
ATOM 691 C C . PRO A 1 86 ? -10.504 -15.521 8.067 1.00 89.62 86 PRO A C 1
ATOM 693 O O . PRO A 1 86 ? -10.890 -14.985 9.101 1.00 89.62 86 PRO A O 1
ATOM 696 N N . ARG A 1 87 ? -9.299 -16.104 7.987 1.00 88.69 87 ARG A N 1
ATOM 697 C CA . ARG A 1 87 ? -8.368 -16.174 9.123 1.00 88.69 87 ARG A CA 1
ATOM 698 C C . ARG A 1 87 ? -7.755 -14.829 9.497 1.00 88.69 87 ARG A C 1
ATOM 700 O O . ARG A 1 87 ? -7.295 -14.680 10.624 1.00 88.69 87 ARG A O 1
ATOM 707 N N . HIS A 1 88 ? -7.648 -13.895 8.559 1.00 88.94 88 HIS A N 1
ATOM 708 C CA . HIS A 1 88 ? -6.914 -12.638 8.742 1.00 88.94 88 HIS A CA 1
ATOM 709 C C . HIS A 1 88 ? -7.809 -11.405 8.609 1.00 88.94 88 HIS A C 1
ATOM 711 O O . HIS A 1 88 ? -7.425 -10.329 9.064 1.00 88.94 88 HIS A O 1
ATOM 717 N N . LYS A 1 89 ? -9.016 -11.580 8.058 1.00 90.38 89 LYS A N 1
ATOM 718 C CA . LYS A 1 89 ? -9.985 -10.522 7.768 1.00 90.38 89 LYS A CA 1
ATOM 719 C C . LYS A 1 89 ? -10.261 -9.599 8.958 1.00 90.38 89 LYS A C 1
ATOM 721 O O . LYS A 1 89 ? -10.216 -8.388 8.788 1.00 90.38 89 LYS A O 1
ATOM 726 N N . SER A 1 90 ? -10.473 -10.150 10.154 1.00 89.75 90 SER A N 1
ATOM 727 C CA . SER A 1 90 ? -10.764 -9.366 11.367 1.00 89.75 90 SER A CA 1
ATOM 728 C C . SER A 1 90 ? -9.621 -8.442 11.803 1.00 89.75 90 SER A C 1
ATOM 730 O O . SER A 1 90 ? -9.868 -7.407 12.407 1.00 89.75 90 SER A O 1
ATOM 732 N N . TYR A 1 91 ? -8.370 -8.785 11.493 1.00 89.50 91 TYR A N 1
ATOM 733 C CA . TYR A 1 91 ? -7.202 -7.972 11.852 1.00 89.50 91 TYR A CA 1
ATOM 734 C C . TYR A 1 91 ? -6.851 -6.945 10.769 1.00 89.50 91 TYR A C 1
ATOM 736 O O . TYR A 1 91 ? -6.245 -5.917 11.057 1.00 89.50 91 TYR A O 1
ATOM 744 N N . LEU A 1 92 ? -7.202 -7.241 9.515 1.00 90.62 92 LEU A N 1
ATOM 745 C CA . LEU A 1 92 ? -6.879 -6.430 8.338 1.00 90.62 92 LEU A CA 1
ATOM 746 C C . LEU A 1 92 ? -7.991 -5.453 7.940 1.00 90.62 92 LEU A C 1
ATOM 748 O O . LEU A 1 92 ? -7.845 -4.738 6.950 1.00 90.62 92 LEU A O 1
ATOM 752 N N . GLU A 1 93 ? -9.090 -5.404 8.690 1.00 89.38 93 GLU A N 1
ATOM 753 C CA . GLU A 1 93 ? -10.226 -4.523 8.411 1.00 89.38 93 GLU A CA 1
ATOM 754 C C . GLU A 1 93 ? -9.804 -3.047 8.375 1.00 89.38 93 GLU A C 1
ATOM 756 O O . GLU A 1 93 ? -10.099 -2.346 7.408 1.00 89.38 93 GLU A O 1
ATOM 761 N N . GLN A 1 94 ? -9.007 -2.621 9.361 1.00 88.62 94 GLN A N 1
ATOM 762 C CA . GLN A 1 94 ? -8.494 -1.250 9.474 1.00 88.62 94 GLN A CA 1
ATOM 763 C C . GLN A 1 94 ? -7.331 -0.942 8.520 1.00 88.62 94 GLN A C 1
ATOM 765 O O . GLN A 1 94 ? -7.003 0.221 8.303 1.00 88.62 94 GLN A O 1
ATOM 770 N N . VAL A 1 95 ? -6.679 -1.965 7.958 1.00 91.31 95 VAL A N 1
ATOM 771 C CA . VAL A 1 95 ? -5.503 -1.763 7.105 1.00 91.31 95 VAL A CA 1
ATOM 772 C C . VAL A 1 95 ? -5.964 -1.409 5.685 1.00 91.31 95 VAL A C 1
ATOM 774 O O . VAL A 1 95 ? -6.709 -2.184 5.063 1.00 91.31 95 VAL A O 1
ATOM 777 N N . PRO A 1 96 ? -5.533 -0.263 5.126 1.00 92.19 96 PRO A N 1
ATOM 778 C CA . PRO A 1 96 ? -5.891 0.116 3.769 1.00 92.19 96 PRO A CA 1
ATOM 779 C C . PRO A 1 96 ? -5.255 -0.841 2.761 1.00 92.19 96 PRO A C 1
ATOM 781 O O . PRO A 1 96 ? -4.106 -1.264 2.900 1.00 92.19 96 PRO A O 1
ATOM 784 N N . LEU A 1 97 ? -6.005 -1.161 1.707 1.00 92.94 97 LEU A N 1
ATOM 785 C CA . LEU A 1 97 ? -5.574 -2.117 0.687 1.00 92.94 97 LEU A CA 1
ATOM 786 C C . LEU A 1 97 ? -4.286 -1.652 -0.014 1.00 92.94 97 LEU A C 1
ATOM 788 O O . LEU A 1 97 ? -3.344 -2.431 -0.117 1.00 92.94 97 LEU A O 1
ATOM 792 N N . LYS A 1 98 ? -4.181 -0.353 -0.330 1.00 91.06 98 LYS A N 1
ATOM 793 C CA . LYS A 1 98 ? -2.968 0.275 -0.888 1.00 91.06 98 LYS A CA 1
ATOM 794 C C . LYS A 1 98 ? -1.705 0.024 -0.048 1.00 91.06 98 LYS A C 1
ATOM 796 O O . LYS A 1 98 ? -0.610 -0.099 -0.589 1.00 91.06 98 LYS A O 1
ATOM 801 N N . GLN A 1 99 ? -1.818 -0.046 1.283 1.00 92.31 99 GLN A N 1
ATOM 802 C CA . GLN A 1 99 ? -0.661 -0.335 2.140 1.00 92.31 99 GLN A CA 1
ATOM 803 C C . GLN A 1 99 ? -0.218 -1.792 1.997 1.00 92.31 99 GLN A C 1
ATOM 805 O O . GLN A 1 99 ? 0.980 -2.054 1.942 1.00 92.31 99 GLN A O 1
ATOM 810 N N . LEU A 1 100 ? -1.163 -2.732 1.899 1.00 93.69 100 LEU A N 1
ATOM 811 C CA . LEU A 1 100 ? -0.850 -4.137 1.640 1.00 93.69 100 LEU A CA 1
ATOM 812 C C . LEU A 1 100 ? -0.209 -4.311 0.261 1.00 93.69 100 LEU A C 1
ATOM 814 O O . LEU A 1 100 ? 0.791 -5.010 0.151 1.00 93.69 100 LEU A O 1
ATOM 818 N N . GLU A 1 101 ? -0.715 -3.632 -0.766 1.00 93.69 101 GLU A N 1
ATOM 819 C CA . GLU A 1 101 ? -0.124 -3.656 -2.110 1.00 93.69 101 GLU A CA 1
ATOM 820 C C . GLU A 1 101 ? 1.345 -3.232 -2.100 1.00 93.69 101 GLU A C 1
ATOM 822 O O . GLU A 1 101 ? 2.187 -3.944 -2.647 1.00 93.69 101 GLU A O 1
ATOM 827 N N . LYS A 1 102 ? 1.680 -2.138 -1.400 1.00 93.25 102 LYS A N 1
ATOM 828 C CA . LYS A 1 102 ? 3.074 -1.692 -1.226 1.00 93.25 102 LYS A CA 1
ATOM 829 C C . LYS A 1 102 ? 3.945 -2.783 -0.601 1.00 93.25 102 LYS A C 1
ATOM 831 O O . LYS A 1 102 ? 5.055 -3.023 -1.065 1.00 93.25 102 LYS A O 1
ATOM 836 N N . LEU A 1 103 ? 3.437 -3.491 0.410 1.00 93.38 103 LEU A N 1
ATOM 837 C CA . LEU A 1 103 ? 4.144 -4.620 1.028 1.00 93.38 103 LEU A CA 1
ATOM 838 C C . LEU A 1 103 ? 4.384 -5.770 0.038 1.00 93.38 103 LEU A C 1
ATOM 840 O O . LEU A 1 103 ? 5.463 -6.362 0.038 1.00 93.38 103 LEU A O 1
ATOM 844 N N . PHE A 1 104 ? 3.423 -6.064 -0.838 1.00 93.69 104 PHE A N 1
ATOM 845 C CA . PHE A 1 104 ? 3.604 -7.060 -1.897 1.00 93.69 104 PHE A CA 1
ATOM 846 C C . PHE A 1 104 ? 4.599 -6.612 -2.973 1.00 93.69 104 PHE A C 1
ATOM 848 O O . PHE A 1 104 ? 5.355 -7.448 -3.465 1.00 93.69 104 PHE A O 1
ATOM 855 N N . VAL A 1 105 ? 4.677 -5.315 -3.288 1.00 93.06 105 VAL A N 1
ATOM 856 C CA . VAL A 1 105 ? 5.732 -4.767 -4.162 1.00 93.06 105 VAL A CA 1
ATOM 857 C C . VAL A 1 105 ? 7.114 -4.976 -3.535 1.00 93.06 105 VAL A C 1
ATOM 859 O O . VAL A 1 105 ? 8.006 -5.482 -4.211 1.00 93.06 105 VAL A O 1
ATOM 862 N N . PHE A 1 106 ? 7.276 -4.719 -2.231 1.00 92.94 106 PHE A N 1
ATOM 863 C CA . PHE A 1 106 ? 8.526 -5.026 -1.520 1.00 92.94 106 PHE A CA 1
ATOM 864 C C . PHE A 1 106 ? 8.890 -6.514 -1.575 1.00 92.94 106 PHE A C 1
ATOM 866 O O . PHE A 1 106 ? 10.041 -6.866 -1.838 1.00 92.94 106 PHE A O 1
ATOM 873 N N . LEU A 1 107 ? 7.917 -7.406 -1.361 1.00 92.31 107 LEU A N 1
ATOM 874 C CA . LEU A 1 107 ? 8.143 -8.847 -1.495 1.00 92.31 107 LEU A CA 1
ATOM 875 C C . LEU A 1 107 ? 8.564 -9.212 -2.924 1.00 92.31 107 LEU A C 1
ATOM 877 O O . LEU A 1 107 ? 9.492 -9.998 -3.101 1.00 92.31 107 LEU A O 1
ATOM 881 N N . ARG A 1 108 ? 7.935 -8.621 -3.943 1.00 92.88 108 ARG A N 1
ATOM 882 C CA . ARG A 1 108 ? 8.279 -8.863 -5.348 1.00 92.88 108 ARG A CA 1
ATOM 883 C C . ARG A 1 108 ? 9.705 -8.416 -5.670 1.00 92.88 108 ARG A C 1
ATOM 885 O O . ARG A 1 108 ? 10.434 -9.208 -6.262 1.00 92.88 108 ARG A O 1
ATOM 892 N N . GLY A 1 109 ? 10.106 -7.219 -5.242 1.00 91.25 109 GLY A N 1
ATOM 893 C CA . GLY A 1 109 ? 11.474 -6.715 -5.417 1.00 91.25 109 GLY A CA 1
ATOM 894 C C . GLY A 1 109 ? 12.507 -7.651 -4.784 1.00 91.25 109 GLY A C 1
ATOM 895 O O . GLY A 1 109 ? 13.476 -8.044 -5.431 1.00 91.25 109 GLY A O 1
ATOM 896 N N . SER A 1 110 ? 12.225 -8.151 -3.574 1.00 90.31 110 SER A N 1
ATOM 897 C CA . SER A 1 110 ? 13.111 -9.115 -2.902 1.00 90.31 110 SER A CA 1
ATOM 898 C C . SER A 1 110 ? 13.256 -10.444 -3.655 1.00 90.31 110 SER A C 1
ATOM 900 O O . SER A 1 110 ? 14.350 -10.996 -3.725 1.00 90.31 110 SER A O 1
ATOM 902 N N . LEU A 1 111 ? 12.180 -10.945 -4.278 1.00 89.31 111 LEU A N 1
ATOM 903 C CA . LEU A 1 111 ? 12.215 -12.166 -5.095 1.00 89.31 111 LEU A CA 1
ATOM 904 C C . LEU A 1 111 ? 12.953 -11.963 -6.424 1.00 89.31 111 LEU A C 1
ATOM 906 O O . LEU A 1 111 ? 13.389 -12.935 -7.039 1.00 89.31 111 LEU A O 1
ATOM 910 N N . GLN A 1 112 ? 13.063 -10.717 -6.884 1.00 88.81 112 GLN A N 1
ATOM 911 C CA . GLN A 1 112 ? 13.841 -10.335 -8.062 1.00 88.81 112 GLN A CA 1
ATOM 912 C C . GLN A 1 112 ? 15.317 -10.068 -7.732 1.00 88.81 112 GLN A C 1
ATOM 914 O O . GLN A 1 112 ? 16.116 -9.939 -8.655 1.00 88.81 112 GLN A O 1
ATOM 919 N N . GLY A 1 113 ? 15.687 -10.034 -6.447 1.00 89.50 113 GLY A N 1
ATOM 920 C CA . GLY A 1 113 ? 17.045 -9.730 -5.994 1.00 89.50 113 GLY A CA 1
ATOM 921 C C . GLY A 1 113 ? 17.362 -8.234 -5.930 1.00 89.50 113 GLY A C 1
ATOM 922 O O . GLY A 1 113 ? 18.530 -7.879 -5.817 1.00 89.50 113 GLY A O 1
ATOM 923 N N . GLN A 1 114 ? 16.349 -7.366 -5.996 1.00 88.06 114 GLN A N 1
ATOM 924 C CA . GLN A 1 114 ? 16.522 -5.924 -5.820 1.00 88.06 114 GLN A CA 1
ATOM 925 C C . GLN A 1 114 ? 16.782 -5.583 -4.355 1.00 88.06 114 GLN A C 1
ATOM 927 O O . GLN A 1 114 ? 16.293 -6.258 -3.439 1.00 88.06 114 GLN A O 1
ATOM 932 N N . SER A 1 115 ? 17.519 -4.498 -4.123 1.00 90.12 115 SER A N 1
ATOM 933 C CA . SER A 1 115 ? 17.702 -3.992 -2.767 1.00 90.12 115 SER A CA 1
ATOM 934 C C . SER A 1 115 ? 16.416 -3.337 -2.239 1.00 90.12 115 SER A C 1
ATOM 936 O O . SER A 1 115 ? 15.558 -2.850 -2.985 1.00 90.12 115 SER A O 1
ATOM 938 N N . LEU A 1 116 ? 16.262 -3.308 -0.910 1.00 87.94 116 LEU A N 1
ATOM 939 C CA . LEU A 1 116 ? 15.133 -2.624 -0.268 1.00 87.94 116 LEU A CA 1
ATOM 940 C C . LEU A 1 116 ? 15.122 -1.125 -0.614 1.00 87.94 116 LEU A C 1
ATOM 942 O O . LEU A 1 116 ? 14.053 -0.544 -0.793 1.00 87.94 116 LEU A O 1
ATOM 946 N N . ALA A 1 117 ? 16.309 -0.518 -0.715 1.00 89.19 117 ALA A N 1
ATOM 947 C CA . ALA A 1 117 ? 16.474 0.886 -1.071 1.00 89.19 117 ALA A CA 1
ATOM 948 C C . ALA A 1 117 ? 15.963 1.161 -2.491 1.00 89.19 117 ALA A C 1
ATOM 950 O O . ALA A 1 117 ? 15.112 2.030 -2.657 1.00 89.19 117 ALA A O 1
ATOM 951 N N . GLU A 1 118 ? 16.372 0.352 -3.474 1.00 89.19 118 GLU A N 1
ATOM 952 C CA . GLU A 1 118 ? 15.887 0.449 -4.859 1.00 89.19 118 GLU A CA 1
ATOM 953 C C . GLU A 1 118 ? 14.366 0.324 -4.939 1.00 89.19 118 GLU A C 1
ATOM 955 O O . GLU A 1 118 ? 13.698 1.155 -5.552 1.00 89.19 118 GLU A O 1
ATOM 960 N N . THR A 1 119 ? 13.798 -0.679 -4.264 1.00 86.62 119 THR A N 1
ATOM 961 C CA . THR A 1 119 ? 12.345 -0.900 -4.288 1.00 86.62 119 THR A CA 1
ATOM 962 C C . THR A 1 119 ? 11.597 0.271 -3.639 1.00 86.62 119 THR A C 1
ATOM 964 O O . THR A 1 119 ? 10.534 0.684 -4.101 1.00 86.62 119 THR A O 1
ATOM 967 N N . MET A 1 120 ? 12.153 0.844 -2.567 1.00 89.00 120 MET A N 1
ATOM 968 C CA . MET A 1 120 ? 11.580 2.009 -1.895 1.00 89.00 120 MET A CA 1
ATOM 969 C C . MET A 1 120 ? 11.649 3.262 -2.770 1.00 89.00 120 MET A C 1
ATOM 971 O O . MET A 1 120 ? 10.687 4.027 -2.807 1.00 89.00 120 MET A O 1
ATOM 975 N N . GLU A 1 121 ? 12.759 3.477 -3.472 1.00 88.06 121 GLU A N 1
ATOM 976 C CA . GLU A 1 121 ? 12.894 4.568 -4.434 1.00 88.06 121 GLU A CA 1
ATOM 977 C C . GLU A 1 121 ? 11.917 4.421 -5.592 1.00 88.06 121 GLU A C 1
ATOM 979 O O . GLU A 1 121 ? 11.272 5.401 -5.952 1.00 88.06 121 GLU A O 1
ATOM 984 N N . GLN A 1 122 ? 11.742 3.211 -6.122 1.00 85.38 122 GLN A N 1
ATOM 985 C CA . GLN A 1 122 ? 10.757 2.950 -7.164 1.00 85.38 122 GLN A CA 1
ATOM 986 C C . GLN A 1 122 ? 9.345 3.324 -6.693 1.00 85.38 122 GLN A C 1
ATOM 988 O O . GLN A 1 122 ? 8.661 4.099 -7.356 1.00 85.38 122 GLN A O 1
ATOM 993 N N . ILE A 1 123 ? 8.938 2.870 -5.502 1.00 86.50 123 ILE A N 1
ATOM 994 C CA . ILE A 1 123 ? 7.629 3.218 -4.926 1.00 86.50 123 ILE A CA 1
ATOM 995 C C . ILE A 1 123 ? 7.494 4.736 -4.729 1.00 86.50 123 ILE A C 1
ATOM 997 O O . ILE A 1 123 ? 6.415 5.289 -4.945 1.00 86.50 123 ILE A O 1
ATOM 1001 N N . ARG A 1 124 ? 8.563 5.426 -4.311 1.00 85.88 124 ARG A N 1
ATOM 1002 C CA . ARG A 1 124 ? 8.563 6.889 -4.149 1.00 85.88 124 ARG A CA 1
ATOM 1003 C C . ARG A 1 124 ? 8.380 7.601 -5.484 1.00 85.88 124 ARG A C 1
ATOM 1005 O O . ARG A 1 124 ? 7.510 8.456 -5.567 1.00 85.88 124 ARG A O 1
ATOM 1012 N N . ARG A 1 125 ? 9.136 7.222 -6.516 1.00 82.38 125 ARG A N 1
ATOM 1013 C CA . ARG A 1 125 ? 9.016 7.790 -7.870 1.00 82.38 125 ARG A CA 1
ATOM 1014 C C . ARG A 1 125 ? 7.629 7.555 -8.465 1.00 82.38 125 ARG A C 1
ATOM 1016 O O . ARG A 1 125 ? 7.093 8.420 -9.136 1.00 82.38 125 ARG A O 1
ATOM 1023 N N . GLU A 1 126 ? 7.024 6.404 -8.183 1.00 79.94 126 GLU A N 1
ATOM 1024 C CA . GLU A 1 126 ? 5.662 6.102 -8.629 1.00 79.94 126 GLU A CA 1
ATOM 1025 C C . GLU A 1 126 ? 4.588 6.883 -7.854 1.00 79.94 126 GLU A C 1
ATOM 1027 O O . GLU A 1 126 ? 3.515 7.121 -8.397 1.00 79.94 126 GLU A O 1
ATOM 1032 N N . THR A 1 127 ? 4.841 7.265 -6.596 1.00 76.88 127 THR A N 1
ATOM 1033 C CA . THR A 1 127 ? 3.850 7.936 -5.728 1.00 76.88 127 THR A CA 1
ATOM 1034 C C . THR A 1 127 ? 3.988 9.463 -5.722 1.00 76.88 127 THR A C 1
ATOM 1036 O O . THR A 1 127 ? 3.029 10.151 -5.383 1.00 76.88 127 THR A O 1
ATOM 1039 N N . THR A 1 128 ? 5.160 10.004 -6.050 1.00 77.75 128 THR A N 1
ATOM 1040 C CA . THR A 1 128 ? 5.450 11.443 -6.009 1.00 77.75 128 THR A CA 1
ATOM 1041 C C . THR A 1 128 ? 5.497 12.010 -7.424 1.00 77.75 128 THR A C 1
ATOM 1043 O O . THR A 1 128 ? 6.103 11.413 -8.307 1.00 77.75 128 THR A O 1
ATOM 1046 N N . ILE A 1 129 ? 4.871 13.170 -7.632 1.00 75.50 129 ILE A N 1
ATOM 1047 C CA . ILE A 1 129 ? 4.950 13.920 -8.890 1.00 75.50 129 ILE A CA 1
ATOM 1048 C C . ILE A 1 129 ? 6.066 14.950 -8.740 1.00 75.50 129 ILE A C 1
ATOM 1050 O O . ILE A 1 129 ? 6.026 15.754 -7.808 1.00 75.50 129 ILE A O 1
ATOM 1054 N N . ASP A 1 130 ? 7.051 14.903 -9.631 1.00 74.44 130 ASP A N 1
ATOM 1055 C CA . ASP A 1 130 ? 8.079 15.936 -9.734 1.00 74.44 130 ASP A CA 1
ATOM 1056 C C . ASP A 1 130 ? 7.517 17.119 -10.549 1.00 74.44 130 ASP A C 1
ATOM 1058 O O . ASP A 1 130 ? 7.028 16.887 -11.660 1.00 74.44 130 ASP A O 1
ATOM 1062 N N . PRO A 1 131 ? 7.508 18.358 -10.019 1.00 71.75 131 PRO A N 1
ATOM 1063 C CA . PRO A 1 131 ? 6.993 19.523 -10.743 1.00 71.75 131 PRO A CA 1
ATOM 1064 C C . PRO A 1 131 ? 7.779 19.866 -12.019 1.00 71.75 131 PRO A C 1
ATOM 1066 O O . PRO A 1 131 ? 7.220 20.518 -12.896 1.00 71.75 131 PRO A O 1
ATOM 1069 N N . GLU A 1 132 ? 9.032 19.421 -12.146 1.00 73.75 132 GLU A N 1
ATOM 1070 C CA . GLU A 1 132 ? 9.902 19.734 -13.292 1.00 73.75 132 GLU A CA 1
ATOM 1071 C C . GLU A 1 132 ? 9.838 18.681 -14.418 1.00 73.75 132 GLU A C 1
ATOM 1073 O O . GLU A 1 132 ? 10.503 18.810 -15.449 1.00 73.75 132 GLU A O 1
ATOM 1078 N N . GLU A 1 133 ? 9.070 17.601 -14.240 1.00 76.44 133 GLU A N 1
ATOM 1079 C CA . GLU A 1 133 ? 8.999 16.521 -15.226 1.00 76.44 133 GLU A CA 1
ATOM 1080 C C . GLU A 1 133 ? 8.094 16.887 -16.413 1.00 76.44 133 GLU A C 1
ATOM 1082 O O . GLU A 1 133 ? 6.946 17.301 -16.259 1.00 76.44 133 GLU A O 1
ATOM 1087 N N . ASP A 1 134 ? 8.596 16.669 -17.631 1.00 79.62 134 ASP A N 1
ATOM 1088 C CA . ASP A 1 134 ? 7.853 16.919 -18.866 1.00 79.62 134 ASP A CA 1
ATOM 1089 C C . ASP A 1 134 ? 6.783 15.837 -19.098 1.00 79.62 134 ASP A C 1
ATOM 1091 O O . ASP A 1 134 ? 7.025 14.799 -19.724 1.00 79.62 134 ASP A O 1
ATOM 1095 N N . LEU A 1 135 ? 5.577 16.094 -18.585 1.00 76.12 135 LEU A N 1
ATOM 1096 C CA . LEU A 1 135 ? 4.429 15.183 -18.649 1.00 76.12 135 LEU A CA 1
ATOM 1097 C C . LEU A 1 135 ? 3.955 14.881 -20.079 1.00 76.12 135 LEU A C 1
ATOM 1099 O O . LEU A 1 135 ? 3.239 13.903 -20.282 1.00 76.12 135 LEU A O 1
ATOM 1103 N N . ASN A 1 136 ? 4.367 15.670 -21.076 1.00 80.31 136 ASN A N 1
ATOM 1104 C CA . ASN A 1 136 ? 3.962 15.465 -22.469 1.00 80.31 136 ASN A CA 1
ATOM 1105 C C . ASN A 1 136 ? 4.668 14.275 -23.134 1.00 80.31 136 ASN A C 1
ATOM 1107 O O . ASN A 1 136 ? 4.243 13.825 -24.194 1.00 80.31 136 ASN A O 1
ATOM 1111 N N . LYS A 1 137 ? 5.757 13.774 -22.538 1.00 84.31 137 LYS A N 1
ATOM 1112 C CA . LYS A 1 137 ? 6.500 12.610 -23.047 1.00 84.31 137 LYS A CA 1
ATOM 1113 C C . LYS A 1 137 ? 5.973 11.274 -22.518 1.00 84.31 137 LYS A C 1
ATOM 1115 O O . LYS A 1 137 ? 6.436 10.231 -22.976 1.00 84.31 137 LYS A O 1
ATOM 1120 N N . LEU A 1 138 ? 5.069 11.297 -21.539 1.00 77.31 138 LEU A N 1
ATOM 1121 C CA . LEU A 1 138 ? 4.550 10.096 -20.888 1.00 77.31 138 LEU A CA 1
ATOM 1122 C C . LEU A 1 138 ? 3.446 9.432 -21.722 1.00 77.31 138 LEU A C 1
ATOM 1124 O O . LEU A 1 138 ? 2.745 10.086 -22.489 1.00 77.31 138 LEU A O 1
ATOM 1128 N N . ASP A 1 139 ? 3.277 8.123 -21.534 1.00 87.00 139 ASP A N 1
ATOM 1129 C CA . ASP A 1 139 ? 2.159 7.365 -22.107 1.00 87.00 139 ASP A CA 1
ATOM 1130 C C . ASP A 1 139 ? 0.836 7.707 -21.394 1.00 87.00 139 ASP A C 1
ATOM 1132 O O . ASP A 1 139 ? 0.820 8.010 -20.195 1.00 87.00 139 ASP A O 1
ATOM 1136 N N . ASP A 1 140 ? -0.297 7.570 -22.087 1.00 88.06 140 ASP A N 1
ATOM 1137 C CA . ASP A 1 140 ? -1.632 7.929 -21.576 1.00 88.06 140 ASP A CA 1
ATOM 1138 C C . ASP A 1 140 ? -1.960 7.224 -20.246 1.00 88.06 140 ASP A C 1
ATOM 1140 O O . ASP A 1 140 ? -2.596 7.783 -19.345 1.00 88.06 140 ASP A O 1
ATOM 1144 N N . LYS A 1 141 ? -1.502 5.975 -20.089 1.00 85.06 141 LYS A N 1
ATOM 1145 C CA . LYS A 1 141 ? -1.712 5.178 -18.869 1.00 85.06 141 LYS A CA 1
ATOM 1146 C C . LYS A 1 141 ? -0.931 5.715 -17.678 1.00 85.06 141 LYS A C 1
ATOM 1148 O O . LYS A 1 141 ? -1.403 5.629 -16.544 1.00 85.06 141 LYS A O 1
ATOM 1153 N N . GLU A 1 142 ? 0.279 6.203 -17.913 1.00 82.31 142 GLU A N 1
ATOM 1154 C CA . GLU A 1 142 ? 1.124 6.782 -16.871 1.00 82.31 142 GLU A CA 1
ATOM 1155 C C . GLU A 1 142 ? 0.625 8.178 -16.510 1.00 82.31 142 GLU A C 1
ATOM 1157 O O . GLU A 1 142 ? 0.509 8.498 -15.325 1.00 82.31 142 GLU A O 1
ATOM 1162 N N . LEU A 1 143 ? 0.195 8.944 -17.514 1.00 85.50 143 LEU A N 1
ATOM 1163 C CA . LEU A 1 143 ? -0.434 10.245 -17.339 1.00 85.50 143 LEU A CA 1
ATOM 1164 C C . LEU A 1 143 ? -1.694 10.155 -16.465 1.00 85.50 143 LEU A C 1
ATOM 1166 O O . LEU A 1 143 ? -1.850 10.928 -15.520 1.00 85.50 143 LEU A O 1
ATOM 1170 N N . ALA A 1 144 ? -2.557 9.162 -16.700 1.00 86.81 144 ALA A N 1
ATOM 1171 C CA . ALA A 1 144 ? -3.744 8.931 -15.875 1.00 86.81 144 ALA A CA 1
ATOM 1172 C C . ALA A 1 144 ? -3.399 8.620 -14.406 1.00 86.81 144 ALA A C 1
ATOM 1174 O O . ALA A 1 144 ? -4.068 9.107 -13.492 1.00 86.81 144 ALA A O 1
ATOM 1175 N N . LYS A 1 145 ? -2.332 7.846 -14.158 1.00 85.56 145 LYS A N 1
ATOM 1176 C CA . LYS A 1 145 ? -1.852 7.567 -12.794 1.00 85.56 145 LYS A CA 1
ATOM 1177 C C . LYS A 1 145 ? -1.328 8.832 -12.118 1.00 85.56 145 LYS A C 1
ATOM 1179 O O . LYS A 1 145 ? -1.702 9.096 -10.979 1.00 85.56 145 LYS A O 1
ATOM 1184 N N . ARG A 1 146 ? -0.504 9.625 -12.814 1.00 85.31 146 ARG A N 1
ATOM 1185 C CA . ARG A 1 146 ? 0.015 10.903 -12.297 1.00 85.31 146 ARG A CA 1
ATOM 1186 C C . ARG A 1 146 ? -1.121 11.869 -11.979 1.00 85.31 146 ARG A C 1
ATOM 1188 O O . ARG A 1 146 ? -1.132 12.443 -10.897 1.00 85.31 146 ARG A O 1
ATOM 1195 N N . LYS A 1 147 ? -2.125 11.967 -12.850 1.00 88.69 147 LYS A N 1
ATOM 1196 C CA . LYS A 1 147 ? -3.331 12.762 -12.594 1.00 88.69 147 LYS A CA 1
ATOM 1197 C C . LYS A 1 147 ? -4.062 12.308 -11.328 1.00 88.69 147 LYS A C 1
ATOM 1199 O O . LYS A 1 147 ? -4.324 13.127 -10.459 1.00 88.69 147 LYS A O 1
ATOM 1204 N N . SER A 1 148 ? -4.293 11.004 -11.167 1.00 85.75 148 SER A N 1
ATOM 1205 C CA . SER A 1 148 ? -4.928 10.468 -9.953 1.00 85.75 148 SER A CA 1
ATOM 1206 C C . SER A 1 148 ? -4.134 10.782 -8.681 1.00 85.75 148 SER A C 1
ATOM 1208 O O . SER A 1 148 ? -4.729 11.022 -7.635 1.00 85.75 148 SER A O 1
ATOM 1210 N N . ILE A 1 149 ? -2.800 10.779 -8.748 1.00 86.00 149 ILE A N 1
ATOM 1211 C CA . ILE A 1 149 ? -1.946 11.162 -7.615 1.00 86.00 149 ILE A CA 1
ATOM 1212 C C . ILE A 1 149 ? -2.099 12.657 -7.309 1.00 86.00 149 ILE A C 1
ATOM 1214 O O . ILE A 1 149 ? -2.172 13.028 -6.139 1.00 86.00 149 ILE A O 1
ATOM 1218 N N . MET A 1 150 ? -2.167 13.503 -8.340 1.00 83.50 150 MET A N 1
ATOM 1219 C CA . MET A 1 150 ? -2.357 14.947 -8.197 1.00 83.50 150 MET A CA 1
ATOM 1220 C C . MET A 1 150 ? -3.693 15.253 -7.520 1.00 83.50 150 MET A C 1
ATOM 1222 O O . MET A 1 150 ? -3.718 16.009 -6.552 1.00 83.50 150 MET A O 1
ATOM 1226 N N . ASP A 1 151 ? -4.765 14.598 -7.968 1.00 87.81 151 ASP A N 1
ATOM 1227 C CA . ASP A 1 151 ? -6.104 14.735 -7.395 1.00 87.81 151 ASP A CA 1
ATOM 1228 C C . ASP A 1 151 ? -6.112 14.303 -5.912 1.00 87.81 151 ASP A C 1
ATOM 1230 O O . ASP A 1 151 ? -6.567 15.048 -5.045 1.00 87.81 151 ASP A O 1
ATOM 1234 N N . GLU A 1 152 ? -5.502 13.157 -5.576 1.00 86.75 152 GLU A N 1
ATOM 1235 C CA . GLU A 1 152 ? -5.390 12.686 -4.184 1.00 86.75 152 GLU A CA 1
ATOM 1236 C C . GLU A 1 152 ? -4.568 13.620 -3.279 1.00 86.75 152 GLU A C 1
ATOM 1238 O O . GLU A 1 152 ? -4.807 13.677 -2.068 1.00 86.75 152 GLU A O 1
ATOM 1243 N N . LEU A 1 153 ? -3.548 14.294 -3.818 1.00 85.56 153 LEU A N 1
ATOM 1244 C CA . LEU A 1 153 ? -2.750 15.277 -3.078 1.00 85.56 153 LEU A CA 1
ATOM 1245 C C . LEU A 1 153 ? -3.516 16.585 -2.898 1.00 85.56 153 LEU A C 1
ATOM 1247 O O . LEU A 1 153 ? -3.459 17.181 -1.822 1.00 85.56 153 LEU A O 1
ATOM 1251 N N . PHE A 1 154 ? -4.250 17.004 -3.925 1.00 86.12 154 PHE A N 1
ATOM 1252 C CA . PHE A 1 154 ? -5.087 18.190 -3.886 1.00 86.12 154 PHE A CA 1
ATOM 1253 C C . PHE A 1 154 ? -6.174 18.058 -2.820 1.00 86.12 154 PHE A C 1
ATOM 1255 O O . PHE A 1 154 ? -6.267 18.916 -1.948 1.00 86.12 154 PHE A O 1
ATOM 1262 N N . GLU A 1 155 ? -6.923 16.953 -2.812 1.00 86.12 155 GLU A N 1
ATOM 1263 C CA . GLU A 1 155 ? -7.987 16.714 -1.828 1.00 86.12 155 GLU A CA 1
ATOM 1264 C C . GLU A 1 155 ? -7.472 16.732 -0.382 1.00 86.12 155 GLU A C 1
ATOM 1266 O O . GLU A 1 155 ? -8.140 17.245 0.512 1.00 86.12 155 GLU A O 1
ATOM 1271 N N . LYS A 1 156 ? -6.264 16.209 -0.138 1.00 84.94 156 LYS A N 1
ATOM 1272 C CA . LYS A 1 156 ? -5.653 16.207 1.202 1.00 84.94 156 LYS A CA 1
ATOM 1273 C C . LYS A 1 156 ? -5.172 17.584 1.642 1.00 84.94 156 LYS A C 1
ATOM 1275 O O . LYS A 1 156 ? -5.200 17.877 2.833 1.00 84.94 156 LYS A O 1
ATOM 1280 N N . ASN A 1 157 ? -4.695 18.395 0.700 1.00 84.38 157 ASN A N 1
ATOM 1281 C CA . ASN A 1 157 ? -4.143 19.721 0.974 1.00 84.38 157 ASN A CA 1
ATOM 1282 C C . ASN A 1 157 ? -5.190 20.839 0.846 1.00 84.38 157 ASN A C 1
ATOM 1284 O O . ASN A 1 157 ? -4.884 22.002 1.119 1.00 84.38 157 ASN A O 1
ATOM 1288 N N . GLN A 1 158 ? -6.416 20.510 0.435 1.00 82.56 158 GLN A N 1
ATOM 1289 C CA . GLN A 1 158 ? -7.504 21.462 0.300 1.00 82.56 158 GLN A CA 1
ATOM 1290 C C . GLN A 1 158 ? -7.908 21.998 1.678 1.00 82.56 158 GLN A C 1
ATOM 1292 O O . GLN A 1 158 ? -8.500 21.290 2.487 1.00 82.56 158 GLN A O 1
ATOM 1297 N N . LYS A 1 159 ? -7.638 23.281 1.926 1.00 82.19 159 LYS A N 1
ATOM 1298 C CA . LYS A 1 159 ? -8.159 23.994 3.098 1.00 82.19 159 LYS A CA 1
ATOM 1299 C C . LYS A 1 159 ? -9.595 24.415 2.818 1.00 82.19 159 LYS A C 1
ATOM 1301 O O . LYS A 1 159 ? -9.842 25.203 1.901 1.00 82.19 159 LYS A O 1
ATOM 1306 N N . ARG A 1 160 ? -10.550 23.884 3.575 1.00 82.25 160 ARG A N 1
ATOM 1307 C CA . ARG A 1 160 ? -11.961 24.263 3.446 1.00 82.25 160 ARG A CA 1
ATOM 1308 C C . ARG A 1 160 ? -12.224 25.523 4.258 1.00 82.25 160 ARG A C 1
ATOM 1310 O O . ARG A 1 160 ? -11.528 25.802 5.224 1.00 82.25 160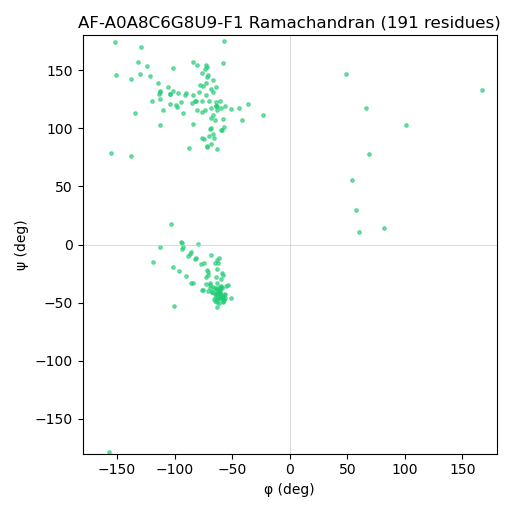 ARG A O 1
ATOM 1317 N N . LYS A 1 161 ? -13.275 26.262 3.897 1.00 79.75 161 LYS A N 1
ATOM 1318 C CA . LYS A 1 161 ? -13.713 27.455 4.646 1.00 79.75 161 LYS A CA 1
ATOM 1319 C C . LYS A 1 161 ? -14.064 27.149 6.107 1.00 79.75 161 LYS A C 1
ATOM 1321 O O . LYS A 1 161 ? -14.008 28.042 6.941 1.00 79.75 161 LYS A O 1
ATOM 1326 N N . ASP A 1 162 ? -14.419 25.897 6.386 1.00 78.38 162 ASP A N 1
ATOM 1327 C CA . ASP A 1 162 ? -14.805 25.416 7.712 1.00 78.38 162 ASP A CA 1
ATOM 1328 C C . ASP A 1 162 ? -13.595 24.991 8.570 1.00 78.38 162 ASP A C 1
ATOM 1330 O O . ASP A 1 162 ? -13.765 24.662 9.744 1.00 78.38 162 ASP A O 1
ATOM 1334 N N . ASP A 1 163 ? -12.376 24.974 8.008 1.00 80.75 163 ASP A N 1
ATOM 1335 C CA . ASP A 1 163 ? -11.172 24.617 8.757 1.00 80.75 163 ASP A CA 1
ATOM 1336 C C . ASP A 1 163 ? -10.706 25.788 9.637 1.00 80.75 163 ASP A C 1
ATOM 1338 O O . ASP A 1 163 ? -10.601 26.919 9.166 1.00 80.75 163 ASP A O 1
ATOM 1342 N N . PRO A 1 164 ? -10.304 25.540 10.896 1.00 80.75 164 PRO A N 1
ATOM 1343 C CA . PRO A 1 164 ? -9.830 26.591 11.801 1.00 80.75 164 PRO A CA 1
ATOM 1344 C C . PRO A 1 164 ? -8.520 27.254 11.340 1.00 80.75 164 PRO A C 1
ATOM 1346 O O . PRO A 1 164 ? -8.152 28.311 11.840 1.00 80.75 164 PRO A O 1
ATOM 1349 N N . THR A 1 165 ? -7.794 26.633 10.405 1.00 80.06 165 THR A N 1
ATOM 1350 C CA . THR A 1 165 ? -6.564 27.169 9.791 1.00 80.06 165 THR A CA 1
ATOM 1351 C C . THR A 1 165 ? -6.844 27.927 8.487 1.00 80.06 165 THR A C 1
ATOM 1353 O O . THR A 1 165 ? -5.912 28.380 7.819 1.00 80.06 165 THR A O 1
ATOM 1356 N N . PHE A 1 166 ? -8.109 28.035 8.077 1.00 80.19 166 PHE A N 1
ATOM 1357 C CA . PHE A 1 166 ? -8.499 28.814 6.915 1.00 80.19 166 PHE A CA 1
ATOM 1358 C C . PHE A 1 166 ? -8.419 30.305 7.253 1.00 80.19 166 PHE A C 1
ATOM 1360 O O . PHE A 1 166 ? -9.140 30.803 8.114 1.00 80.19 166 PHE A O 1
ATOM 1367 N N . VAL A 1 167 ? -7.524 31.014 6.572 1.00 80.94 167 VAL A N 1
ATOM 1368 C CA . VAL A 1 167 ? -7.350 32.461 6.702 1.00 80.94 167 VAL A CA 1
ATOM 1369 C C . VAL A 1 167 ? -7.776 33.081 5.379 1.00 80.94 167 VAL A C 1
ATOM 1371 O O . VAL A 1 167 ? -7.302 32.660 4.323 1.00 80.94 167 VAL A O 1
ATOM 1374 N N . TYR A 1 168 ? -8.708 34.030 5.441 1.00 78.38 168 TYR A N 1
ATOM 1375 C CA . TYR A 1 168 ? -9.066 34.848 4.285 1.00 78.38 168 TYR A CA 1
ATOM 1376 C C . TYR A 1 168 ? -7.932 35.827 3.990 1.00 78.38 168 TYR A C 1
ATOM 1378 O O . TYR A 1 168 ? -7.293 36.311 4.921 1.00 78.38 168 TYR A O 1
ATOM 1386 N N . ASP A 1 169 ? -7.705 36.091 2.704 1.00 78.06 169 ASP A N 1
ATOM 1387 C CA . ASP A 1 169 ? -6.779 37.118 2.221 1.00 78.06 169 ASP A CA 1
ATOM 1388 C C . ASP A 1 169 ? -5.365 36.973 2.803 1.00 78.06 169 ASP A C 1
ATOM 1390 O O . ASP A 1 169 ? -4.816 37.877 3.426 1.00 78.06 169 ASP A O 1
ATOM 1394 N N . VAL A 1 170 ? -4.771 35.788 2.614 1.00 79.19 170 VAL A N 1
ATOM 1395 C CA . VAL A 1 170 ? -3.359 35.560 2.947 1.00 79.19 170 VAL A CA 1
ATOM 1396 C C . VAL A 1 170 ? -2.498 36.400 2.007 1.00 79.19 170 VAL A C 1
ATOM 1398 O O . VAL A 1 170 ? -2.192 35.986 0.889 1.00 79.19 170 VAL A O 1
ATOM 1401 N N . GLU A 1 171 ? -2.116 37.583 2.471 1.00 78.88 171 GLU A N 1
ATOM 1402 C CA . GLU A 1 171 ? -1.096 38.410 1.841 1.00 78.88 171 GLU A CA 1
ATOM 1403 C C . GLU A 1 171 ? 0.260 37.712 2.012 1.00 78.88 171 GLU A C 1
ATOM 1405 O O . GLU A 1 171 ? 0.708 37.435 3.126 1.00 78.88 171 GLU A O 1
ATOM 1410 N N . VAL A 1 172 ? 0.886 37.348 0.892 1.00 78.56 172 VAL A N 1
ATOM 1411 C CA . VAL A 1 172 ? 2.232 36.772 0.867 1.00 78.56 172 VAL A CA 1
ATOM 1412 C C . VAL A 1 172 ? 3.153 37.812 0.258 1.00 78.56 172 VAL A C 1
ATOM 1414 O O . VAL A 1 172 ? 3.015 38.148 -0.918 1.00 78.56 172 VAL A O 1
ATOM 1417 N N . ASP A 1 173 ? 4.103 38.298 1.052 1.00 78.38 173 ASP A N 1
ATOM 1418 C CA . ASP A 1 173 ? 5.172 39.150 0.549 1.00 78.38 173 ASP A CA 1
ATOM 1419 C C . ASP A 1 173 ? 6.087 38.309 -0.344 1.00 78.38 173 ASP A C 1
ATOM 1421 O O . ASP A 1 173 ? 6.808 37.417 0.117 1.00 78.38 173 ASP A O 1
ATOM 1425 N N . PHE A 1 174 ? 6.036 38.562 -1.649 1.00 74.62 174 PHE A N 1
ATOM 1426 C CA . PHE A 1 174 ? 6.964 37.943 -2.585 1.00 74.62 174 PHE A CA 1
ATOM 1427 C C . PHE A 1 174 ? 8.376 38.476 -2.301 1.00 74.62 174 PHE A C 1
ATOM 1429 O O . PHE A 1 174 ? 8.550 39.694 -2.193 1.00 74.62 174 PHE A O 1
ATOM 1436 N N . PRO A 1 175 ? 9.395 37.607 -2.177 1.00 75.31 175 PRO A N 1
ATOM 1437 C CA . PRO A 1 175 ? 10.757 38.057 -1.927 1.00 75.31 175 PRO A CA 1
ATOM 1438 C C . PRO A 1 175 ? 11.214 38.972 -3.070 1.00 75.31 175 PRO A C 1
ATOM 1440 O O . PRO A 1 175 ? 11.307 38.541 -4.218 1.00 75.31 175 PRO A O 1
ATOM 1443 N N . GLN A 1 176 ? 11.513 40.234 -2.748 1.00 62.75 176 GLN A N 1
ATOM 1444 C CA . GLN A 1 176 ? 12.004 41.238 -3.705 1.00 62.75 176 GLN A CA 1
ATOM 1445 C C . GLN A 1 176 ? 13.427 40.937 -4.213 1.00 62.75 176 GLN A C 1
ATOM 1447 O O . GLN A 1 176 ? 13.902 41.576 -5.149 1.00 62.75 176 GLN A O 1
ATOM 1452 N N . ASP A 1 177 ? 14.097 39.950 -3.614 1.00 60.06 177 ASP A N 1
ATOM 1453 C CA . ASP A 1 177 ? 15.492 39.592 -3.885 1.00 60.06 177 ASP A CA 1
ATOM 1454 C C . ASP A 1 177 ? 15.650 38.685 -5.121 1.00 60.06 177 ASP A C 1
ATOM 1456 O O . ASP A 1 177 ? 16.760 38.472 -5.615 1.00 60.06 177 ASP A O 1
ATOM 1460 N N . GLY A 1 178 ? 14.545 38.128 -5.629 1.00 59.19 178 GLY A N 1
ATOM 1461 C CA . GLY A 1 178 ? 14.512 37.419 -6.903 1.00 59.19 178 GLY A CA 1
ATOM 1462 C C . GLY A 1 178 ? 14.342 38.419 -8.040 1.00 59.19 178 GLY A C 1
ATOM 1463 O O . GLY A 1 178 ? 13.431 39.237 -7.991 1.00 59.19 178 GLY A O 1
ATOM 1464 N N . GLN A 1 179 ? 15.208 38.353 -9.058 1.00 60.06 179 GLN A N 1
ATOM 1465 C CA . GLN A 1 179 ? 15.074 39.118 -10.302 1.00 60.06 179 GLN A CA 1
ATOM 1466 C C . GLN A 1 179 ? 13.607 39.114 -10.751 1.00 60.06 179 GLN A C 1
ATOM 1468 O O . GLN A 1 179 ? 13.109 38.077 -11.187 1.00 60.06 179 GLN A O 1
ATOM 1473 N N . LEU A 1 180 ? 12.918 40.251 -10.611 1.00 62.34 180 LEU A N 1
ATOM 1474 C CA . LEU A 1 180 ? 11.584 40.449 -11.166 1.00 62.34 180 LEU A CA 1
ATOM 1475 C C . LEU A 1 180 ? 11.706 40.200 -12.668 1.00 62.34 180 LEU A C 1
ATOM 1477 O O . LEU A 1 180 ? 12.256 41.021 -13.404 1.00 62.34 180 LEU A O 1
ATOM 1481 N N . LEU A 1 181 ? 11.282 39.017 -13.106 1.00 61.25 181 LEU A N 1
ATOM 1482 C CA . LEU A 1 181 ? 11.263 38.669 -14.514 1.00 61.25 181 LEU A CA 1
ATOM 1483 C C . LEU A 1 181 ? 10.252 39.609 -15.164 1.00 61.25 181 LEU A C 1
ATOM 1485 O O . LEU A 1 181 ? 9.053 39.463 -14.938 1.00 61.25 181 LEU A O 1
ATOM 1489 N N . SER A 1 182 ? 10.732 40.591 -15.930 1.00 64.06 182 SER A N 1
ATOM 1490 C CA . SER A 1 182 ? 9.875 41.478 -16.713 1.00 64.06 182 SER A CA 1
ATOM 1491 C C . SER A 1 182 ? 9.069 40.616 -17.689 1.00 64.06 182 SER A C 1
ATOM 1493 O O . SER A 1 182 ? 9.589 40.178 -18.721 1.00 64.06 182 SER A O 1
ATOM 1495 N N . CYS A 1 183 ? 7.824 40.301 -17.342 1.00 58.69 183 CYS A N 1
ATOM 1496 C CA . CYS A 1 183 ? 6.935 39.574 -18.232 1.00 58.69 183 CYS A CA 1
ATOM 1497 C C . CYS A 1 183 ? 6.518 40.542 -19.339 1.00 58.69 183 CYS A C 1
ATOM 1499 O O . CYS A 1 183 ? 6.233 41.707 -19.075 1.00 58.69 183 CYS A O 1
ATOM 1501 N N . SER A 1 184 ? 6.457 40.088 -20.595 1.00 59.09 184 SER A N 1
ATOM 1502 C CA . SER A 1 184 ? 6.118 40.983 -21.719 1.00 59.09 184 SER A CA 1
ATOM 1503 C C . SER A 1 184 ? 4.717 41.605 -21.598 1.00 59.09 184 SER A C 1
ATOM 1505 O O . SER A 1 184 ? 4.382 42.527 -22.336 1.00 59.09 184 SER A O 1
ATOM 1507 N N . TRP A 1 185 ? 3.900 41.102 -20.675 1.00 71.81 185 TRP A N 1
ATOM 1508 C CA . TRP A 1 185 ? 2.593 41.637 -20.311 1.00 71.81 185 TRP A CA 1
ATOM 1509 C C . TRP A 1 185 ? 2.655 42.966 -19.542 1.00 71.81 185 TRP A C 1
ATOM 1511 O O . TRP A 1 185 ? 1.721 43.752 -19.646 1.00 71.81 185 TRP A O 1
ATOM 1521 N N . ASP A 1 186 ? 3.767 43.273 -18.868 1.00 62.88 186 ASP A N 1
ATOM 1522 C CA . ASP A 1 186 ? 3.949 44.528 -18.117 1.00 62.88 186 ASP A CA 1
ATOM 1523 C C . ASP A 1 186 ? 4.315 45.722 -19.022 1.00 62.88 186 ASP A C 1
ATOM 1525 O O . ASP A 1 186 ? 4.518 46.837 -18.546 1.00 62.88 186 ASP A O 1
ATOM 1529 N N . SER A 1 187 ? 4.419 45.502 -20.339 1.00 63.75 187 SER A N 1
ATOM 1530 C CA . SER A 1 187 ? 4.896 46.497 -21.312 1.00 63.75 187 SER A CA 1
ATOM 1531 C C . SER A 1 187 ? 3.798 47.170 -22.143 1.00 63.75 187 SER A C 1
ATOM 1533 O O . SER A 1 187 ? 4.094 47.794 -23.160 1.00 63.75 187 SER A O 1
ATOM 1535 N N . VAL A 1 188 ? 2.533 47.102 -21.713 1.00 61.88 188 VAL A N 1
ATOM 1536 C CA . VAL A 1 188 ? 1.465 47.922 -22.308 1.00 61.88 188 VAL A CA 1
ATOM 1537 C C . VAL A 1 188 ? 1.391 49.274 -21.596 1.00 61.88 188 VAL A C 1
ATOM 1539 O O . VAL A 1 188 ? 0.627 49.487 -20.659 1.00 61.88 188 VAL A O 1
ATOM 1542 N N . SER A 1 189 ? 2.249 50.199 -22.026 1.00 60.25 189 SER A N 1
ATOM 1543 C CA . SER A 1 189 ? 2.162 51.609 -21.648 1.00 60.25 189 SER A CA 1
ATOM 1544 C C . SER A 1 189 ? 0.822 52.188 -22.106 1.00 60.25 189 SER A C 1
ATOM 1546 O O . SER A 1 189 ? 0.480 52.128 -23.287 1.00 60.25 189 SER A O 1
ATOM 1548 N N . VAL A 1 190 ? 0.074 52.740 -21.153 1.00 60.97 190 VAL A N 1
ATOM 1549 C CA . VAL A 1 190 ? -1.179 53.472 -21.350 1.00 60.97 190 VAL A CA 1
ATOM 1550 C C . VAL A 1 190 ? -0.856 54.829 -21.980 1.00 60.97 190 VAL A C 1
ATOM 1552 O O . VAL A 1 190 ? -0.705 55.814 -21.271 1.00 60.97 190 VAL A O 1
ATOM 1555 N N . ASP A 1 191 ? -0.719 54.866 -23.301 1.00 59.81 191 ASP A N 1
ATOM 1556 C CA . ASP A 1 191 ? -0.715 56.098 -24.098 1.00 59.81 191 ASP A CA 1
ATOM 1557 C C . ASP A 1 191 ? -1.547 55.847 -25.363 1.00 59.81 191 ASP A C 1
ATOM 1559 O O . ASP A 1 191 ? -1.021 55.585 -26.438 1.00 59.81 191 ASP A O 1
ATOM 1563 N N . ASP A 1 192 ? -2.869 55.854 -25.197 1.00 58.75 192 ASP A N 1
ATOM 1564 C CA . ASP A 1 192 ? -3.835 56.049 -26.284 1.00 58.75 192 ASP A CA 1
ATOM 1565 C C . ASP A 1 192 ? -5.133 56.610 -25.673 1.00 58.75 192 ASP A C 1
ATOM 1567 O O . ASP A 1 192 ? -6.086 55.877 -25.402 1.00 58.75 192 ASP A O 1
ATOM 1571 N N . PHE A 1 193 ? -5.134 57.919 -25.391 1.00 49.19 193 PHE A N 1
ATOM 1572 C CA . PHE A 1 193 ? -6.332 58.759 -25.261 1.00 49.19 193 PHE A CA 1
ATOM 1573 C C . PHE A 1 193 ? -6.028 60.206 -25.658 1.00 49.19 193 PHE A C 1
ATOM 1575 O O . PHE A 1 193 ? -4.988 60.739 -25.212 1.00 49.19 193 PHE A O 1
#

pLDDT: mean 78.19, std 17.19, range [36.72, 95.06]

Radius of gyration: 32.91 Å; Cα contacts (8 Å, |Δi|>4): 146; chains: 1; bounding box: 40×120×91 Å

Solvent-accessible surface area (backbone atoms only — not comparable to full-atom values): 12622 Å² total; per-residue (Å²): 134,88,82,85,84,90,85,84,83,85,76,85,75,77,86,76,80,84,74,79,73,80,80,71,80,72,83,70,71,80,77,58,45,47,69,75,48,78,51,73,42,77,85,74,44,23,43,35,39,35,31,32,37,77,88,73,75,47,78,47,78,47,80,44,75,61,74,98,74,50,72,81,57,60,35,62,62,52,31,51,54,54,47,67,34,83,93,42,26,73,57,39,67,82,53,58,65,72,60,43,23,52,49,38,46,51,52,31,32,53,67,69,70,47,53,70,66,57,45,50,49,51,54,44,60,75,68,51,84,65,91,86,60,72,70,86,78,54,54,73,72,56,46,52,50,53,50,53,48,49,53,58,51,47,66,72,66,58,79,46,89,88,40,93,85,53,69,80,85,76,82,73,86,73,70,81,85,53,82,79,74,84,53,82,78,79,68,74,75,94,80,89,132

Sequence (193 aa):
METTPSLLFRCALPVLLQGFLPVYPELHEKMKYIAKKCGVRFQPPAVILIYENETEGKSRQRIMPVRNFSKFSDCTRAAEQLKNNPRHKSYLEQVPLKQLEKLFVFLRGSLQGQSLAETMEQIRRETTIDPEEDLNKLDDKELAKRKSIMDELFEKNQKRKDDPTFVYDVEVDFPQDGQLLSCSWDSVSVDDF

Mean predicted aligned error: 15.14 Å

InterPro domains:
  IPR029412 Centrosomal protein of 19kDa [PF14933] (36-186)
  IPR029412 Centrosomal protein of 19kDa [PTHR31539] (32-128)

Organism: Mus spicilegus (NCBI:txid10103)

Foldseek 3Di:
DDDDDDDDDPDPDDDDDPDPDPPPPPPPPLFQKAWDDWAFDQVQTWIKTWIATPVPRDIDIDTGGQPPQALPDQLLVSLVVQCPPPVCVRHCVPPDSVVSSLRSLCNSCVRVVHDSVVSVVVVVVQLDDDPPDDLVPDDPVSNVSVVVSVVVVCVVPDDDPPDPPDDPPPDDDDPPPPPPPPDVVVPPDPDDD

Nearest PDB structures (foldseek):
  3hbl-assembly1_B  TM=8.064E-01  e=4.574E+00  Staphylococcus aureus subsp. aureus Mu50
  2ljh-assembly1_A  TM=4.569E-01  e=1.465E+00  Drosophila melanogaster
  2oap-assembly1_1  TM=3.519E-01  e=1.977E+00  Archaeoglobus fulgidus DSM 4304
  5j8r-assembly1_C  TM=2.137E-01  e=1.023E+00  Homo sapiens